Protein AF-A0A067JNV6-F1 (afdb_monomer)

Solvent-accessible surface area (backbone atoms only — not comparable to full-atom values): 14895 Å² total; per-residue (Å²): 111,68,68,62,35,49,47,26,39,74,74,41,58,70,75,49,18,54,55,24,48,54,53,51,45,49,52,61,72,68,59,83,50,67,71,60,46,53,60,48,44,74,58,46,51,63,49,35,52,44,32,61,65,44,86,89,56,50,72,64,43,26,40,55,26,35,54,47,46,24,57,44,24,60,76,43,29,75,79,38,68,92,46,46,68,63,53,48,54,56,41,59,65,36,51,75,44,91,49,64,68,46,26,57,42,35,41,53,27,51,36,36,32,47,68,53,49,54,71,70,56,50,48,51,56,51,50,56,47,49,52,53,65,71,42,86,85,63,53,68,77,46,47,45,51,47,40,44,37,54,26,45,38,27,64,51,46,26,59,77,38,33,88,50,41,84,71,45,51,64,54,35,52,49,42,45,75,68,43,55,90,90,34,53,70,50,28,50,40,28,50,54,23,51,52,34,41,52,74,35,18,56,76,67,45,52,90,46,47,67,60,53,49,53,54,52,54,58,59,68,69,63,56,97,80,68,66,85,78,67,68,75,80,78,73,86,69,90,75,83,87,83,90,83,89,87,84,80,88,68,73,78,69,70,76,76,78,79,80,133

Foldseek 3Di:
DLLVLLCCCQPNDPVSNVVSLVVLLVVLVPDDDPVVLVVNCVRLVVSLLCQQPPPPRDPSSLLSSLVSLLSNLLRCLLVCQVCLLVLLVSLLVQLLPPDLSNLQSSLSNCLSNLLNDDLVSLVVSLVSLLVVLVDPPRDLSSNLSSLLSLLSSCVRNFQSCLVVCVSLLVSLLCQLVVQDPVSVSSNVSSLSSVVSCCVRHVPSCVVCVVVNVVSVVVVVPDDVPDDPPPPPPPVDDDDDDDDDDDDDDDPVVVPPPDDD

Mean predicted aligned error: 9.38 Å

Secondary structure (DSSP, 8-state):
-HHHHHHHHHHS-HHHHHHHHHHHHHHHHH---HHHHHHHHHHHHHHHHHHHHSTT--HHHHHHHHHHHHHHHHHHGGGGTTTHHHHHHHHHTTTT-S-HHHHHHHHHHHHHHHTTS-HHHHHHHHHHHHHHHHSTT--HHHHHHHHHHHHHHHHHHGGGGGGGHHHHHHHHHHHHHH--TT-HHHHHHHHHHHHHHHHH-TTTTGGGHHHHHHHHHHHHT--TT------------------------SSSSSSSS---

Orga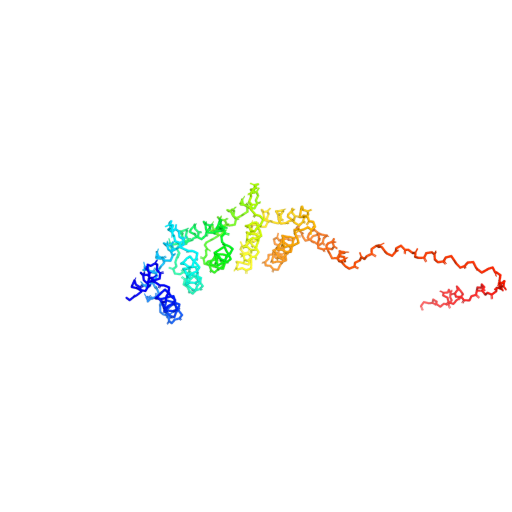nism: Jatropha curcas (NCBI:txid180498)

Sequence (260 aa):
MTNRLCDKLLNGKDQHRDIASIALKTIVSEVTTQSLAQSILICLSPQLIKGITSPGMSTEIKCESLDILCDVLHKFGNLMATDHELLLNALLSQLNSNQASVRKKTVSCIVSLASSLSDDLLAKATIEVVQSLRSKGVKPEMTCTNIQMIGALSCAVGYRFGPHLGDTVPVLINYCTSASENDEELREYSLQALESFLLRCPRDISSYCDEILHLTLEYLRYDPNFTDNMEEDTDDKSHEEEEDEYVFCKVCELMNNACP

InterPro domains:
  IPR000357 HEAT repeat [PF02985] (87-116)
  IPR011989 Armadillo-like helical [G3DSA:1.25.10.10] (1-227)
  IPR016024 Armadillo-type fold [SSF48371] (4-244)
  IPR039852 Cullin-associated NEDD8-dissociated protein 1/2 [PTHR12696] (1-245)

Radius of gyration: 28.52 Å; Cα contacts (8 Å, |Δi|>4): 228; chains: 1; bounding box: 83×49×63 Å

Structure (mmCIF, N/CA/C/O backbone):
data_AF-A0A067JNV6-F1
#
_entry.id   AF-A0A067JNV6-F1
#
loop_
_atom_site.group_PDB
_atom_site.id
_atom_site.type_symbol
_atom_site.label_atom_id
_atom_site.label_alt_id
_atom_site.label_comp_id
_atom_site.label_asym_id
_atom_site.label_entity_id
_atom_site.label_seq_id
_atom_site.pdbx_PDB_ins_code
_atom_site.Cartn_x
_atom_site.Cartn_y
_atom_site.Cartn_z
_atom_site.occupancy
_atom_site.B_iso_or_equiv
_atom_site.auth_seq_id
_atom_site.auth_comp_id
_atom_site.auth_asym_id
_atom_site.auth_atom_id
_atom_site.pdbx_PDB_model_num
ATOM 1 N N . MET A 1 1 ? -15.736 1.205 26.810 1.00 81.25 1 MET A N 1
ATOM 2 C CA . MET A 1 1 ? -14.820 2.369 26.762 1.00 81.25 1 MET A CA 1
ATOM 3 C C . MET A 1 1 ? -14.447 2.706 25.322 1.00 81.25 1 MET A C 1
ATOM 5 O O . MET A 1 1 ? -14.746 3.814 24.897 1.00 81.25 1 MET A O 1
ATOM 9 N N . THR A 1 2 ? -13.925 1.743 24.555 1.00 87.38 2 THR A N 1
ATOM 10 C CA . THR A 1 2 ? -13.528 1.878 23.137 1.00 87.38 2 THR A CA 1
ATOM 11 C C . THR A 1 2 ? -14.582 2.546 22.249 1.00 87.38 2 THR A C 1
ATOM 13 O O . THR A 1 2 ? -14.255 3.496 21.552 1.00 87.38 2 THR A O 1
ATOM 16 N N . ASN A 1 3 ? -15.864 2.168 22.360 1.00 89.75 3 ASN A N 1
ATOM 17 C CA . ASN A 1 3 ? -16.947 2.798 21.583 1.00 89.75 3 ASN A CA 1
ATOM 18 C C . ASN A 1 3 ? -17.064 4.315 21.790 1.00 89.75 3 ASN A C 1
ATOM 20 O O . ASN A 1 3 ? -17.303 5.045 20.838 1.00 89.75 3 ASN A O 1
ATOM 24 N N . ARG A 1 4 ? -16.860 4.806 23.021 1.00 92.50 4 ARG A N 1
ATOM 25 C CA . ARG A 1 4 ? -16.903 6.250 23.301 1.00 92.50 4 ARG A CA 1
ATOM 26 C C . ARG A 1 4 ? -15.691 6.977 22.719 1.00 92.50 4 ARG A C 1
ATOM 28 O O . ARG A 1 4 ? -15.810 8.137 22.355 1.00 92.50 4 ARG A O 1
ATOM 35 N N . LEU A 1 5 ? -14.534 6.316 22.660 1.00 94.06 5 LEU A N 1
ATOM 36 C CA . LEU A 1 5 ? -13.342 6.876 22.022 1.00 94.06 5 LEU A CA 1
ATOM 37 C C . LEU A 1 5 ? -13.501 6.903 20.499 1.00 94.06 5 LEU A C 1
ATOM 39 O O . LEU A 1 5 ? -13.189 7.916 19.891 1.00 94.06 5 LEU A O 1
ATOM 43 N N . CYS A 1 6 ? -14.069 5.852 19.904 1.00 94.06 6 CYS A N 1
ATOM 44 C CA . CYS A 1 6 ? -14.389 5.825 18.475 1.00 94.06 6 CYS A CA 1
ATOM 45 C C . CYS A 1 6 ? -15.386 6.930 18.102 1.00 94.06 6 CYS A C 1
ATOM 47 O O . CYS A 1 6 ? -15.189 7.635 17.121 1.00 94.06 6 CYS A O 1
ATOM 49 N N . ASP A 1 7 ? -16.424 7.140 18.915 1.00 93.62 7 ASP A N 1
ATOM 50 C CA . ASP A 1 7 ? -17.369 8.239 18.696 1.00 93.62 7 ASP A CA 1
ATOM 51 C C . ASP A 1 7 ? -16.685 9.615 18.777 1.00 93.62 7 ASP A C 1
ATOM 53 O O . ASP A 1 7 ? -16.888 10.462 17.912 1.00 93.62 7 ASP A O 1
ATOM 57 N N . LYS A 1 8 ? -15.793 9.820 19.755 1.00 94.62 8 LYS A N 1
ATOM 58 C CA . LYS A 1 8 ? -14.990 11.051 19.851 1.00 94.62 8 LYS A CA 1
ATOM 59 C C . LYS A 1 8 ? -14.015 11.232 18.687 1.00 94.62 8 LYS A C 1
ATOM 61 O O . LYS A 1 8 ? -13.782 12.367 18.291 1.00 94.62 8 LYS A O 1
ATOM 66 N N . LEU A 1 9 ? -13.463 10.149 18.147 1.00 94.50 9 LEU A N 1
ATOM 67 C CA . LEU A 1 9 ? -12.603 10.187 16.966 1.00 94.50 9 LEU A CA 1
ATOM 68 C C . LEU A 1 9 ? -13.389 10.674 15.738 1.00 94.50 9 LEU A C 1
ATOM 70 O O . LEU A 1 9 ? -12.941 11.570 15.028 1.00 94.50 9 LEU A O 1
ATOM 74 N N . LEU A 1 10 ? -14.574 10.104 15.508 1.00 94.12 10 LEU A N 1
ATOM 75 C CA . LEU A 1 10 ? -15.351 10.359 14.293 1.00 94.12 10 LEU A CA 1
ATOM 76 C C . LEU A 1 10 ? -16.186 11.644 14.358 1.00 94.12 10 LEU A C 1
ATOM 78 O O . LEU A 1 10 ? -16.324 12.334 13.355 1.00 94.12 10 LEU A O 1
ATOM 82 N N . ASN A 1 11 ? -16.747 11.966 15.525 1.00 92.94 11 ASN A N 1
ATOM 83 C CA . ASN A 1 11 ? -17.731 13.043 15.692 1.00 92.94 11 ASN A CA 1
ATOM 84 C C . ASN A 1 11 ? -17.262 14.149 16.654 1.00 92.94 11 ASN A C 1
ATOM 86 O O . ASN A 1 11 ? -17.966 15.138 16.865 1.00 92.94 11 ASN A O 1
ATOM 90 N N . GLY A 1 12 ? -16.103 13.983 17.293 1.00 87.75 12 GLY A N 1
ATOM 91 C CA . GLY A 1 12 ? -15.578 14.952 18.249 1.00 87.75 12 GLY A CA 1
ATOM 92 C C . GLY A 1 12 ? -14.982 16.199 17.595 1.00 87.75 12 GLY A C 1
ATOM 93 O O . GLY A 1 12 ? -14.574 16.201 16.432 1.00 87.75 12 GLY A O 1
ATOM 94 N N . LYS A 1 13 ? -14.890 17.266 18.400 1.00 88.19 13 LYS A N 1
ATOM 95 C CA . LYS A 1 13 ? -14.073 18.455 18.104 1.00 88.19 13 LYS A CA 1
ATOM 96 C C . LYS A 1 13 ? -12.587 18.084 18.078 1.00 88.19 13 LYS A C 1
ATOM 98 O O . LYS A 1 13 ? -12.204 17.130 18.750 1.00 88.19 13 LYS A O 1
ATOM 103 N N . ASP A 1 14 ? -11.764 18.881 17.408 1.00 84.06 14 ASP A N 1
ATOM 104 C CA . ASP A 1 14 ? -10.360 18.549 17.108 1.00 84.06 14 ASP A CA 1
ATOM 105 C C . ASP A 1 14 ? -9.547 18.136 18.347 1.00 84.06 14 ASP A C 1
ATOM 107 O O . ASP A 1 14 ? -9.040 17.022 18.400 1.00 84.06 14 ASP A O 1
ATOM 111 N N . GLN A 1 15 ? -9.568 18.921 19.430 1.00 85.25 15 GLN A N 1
ATOM 112 C CA . GLN A 1 15 ? -8.860 18.553 20.668 1.00 85.25 15 GLN A CA 1
ATOM 113 C C . GLN A 1 15 ? -9.331 17.212 21.267 1.00 85.25 15 GLN A C 1
ATOM 115 O O . GLN A 1 15 ? -8.547 16.457 21.839 1.00 85.25 15 GLN A O 1
ATOM 120 N N . HIS A 1 16 ? -10.625 16.895 21.165 1.00 89.25 16 HIS A N 1
ATOM 121 C CA . HIS A 1 16 ? -11.145 15.611 21.638 1.00 89.25 16 HIS A CA 1
ATOM 122 C C . HIS A 1 16 ? -10.779 14.457 20.702 1.00 89.25 16 HIS A C 1
ATOM 124 O O . HIS A 1 16 ? -10.655 13.330 21.185 1.00 89.25 16 HIS A O 1
ATOM 130 N N . ARG A 1 17 ? -10.617 14.731 19.402 1.00 92.25 17 ARG A N 1
ATOM 131 C CA . ARG A 1 17 ? -10.198 13.763 18.387 1.00 92.25 17 ARG A CA 1
ATOM 132 C C . ARG A 1 17 ? -8.762 13.323 18.629 1.00 92.25 17 ARG A C 1
ATOM 134 O O . ARG A 1 17 ? -8.528 12.123 18.717 1.00 92.25 17 ARG A O 1
ATOM 141 N N . ASP A 1 18 ? -7.853 14.267 18.852 1.00 91.56 18 ASP A N 1
ATOM 142 C CA . ASP A 1 18 ? -6.434 13.973 19.093 1.00 91.56 18 ASP A CA 1
ATOM 143 C C . ASP A 1 18 ? -6.252 13.121 20.353 1.00 91.56 18 ASP A C 1
ATOM 145 O O . ASP A 1 18 ? -5.600 12.077 20.334 1.00 91.56 18 ASP A O 1
ATOM 149 N N . ILE A 1 19 ? -6.923 13.505 21.447 1.00 94.00 19 ILE A N 1
ATOM 150 C CA . ILE A 1 19 ? -6.905 12.738 22.700 1.00 94.00 19 ILE A CA 1
ATOM 151 C C . ILE A 1 19 ? -7.497 11.338 22.490 1.00 94.00 19 ILE A C 1
ATOM 153 O O . ILE A 1 19 ? -6.977 10.360 23.030 1.00 94.00 19 ILE A O 1
ATOM 157 N N . ALA A 1 20 ? -8.586 11.221 21.723 1.00 95.75 20 ALA A N 1
ATOM 158 C CA . ALA A 1 20 ? -9.196 9.930 21.429 1.00 95.75 20 ALA A CA 1
ATOM 159 C C . ALA A 1 20 ? -8.286 9.045 20.568 1.00 95.75 20 ALA A C 1
ATOM 161 O O . ALA A 1 20 ? -8.179 7.855 20.859 1.00 95.75 20 ALA A O 1
ATOM 162 N N . SER A 1 21 ? -7.612 9.614 19.568 1.00 95.25 21 SER A N 1
ATOM 163 C CA . SER A 1 21 ? -6.656 8.903 18.717 1.00 95.25 21 SER A CA 1
ATOM 164 C C . SER A 1 21 ? -5.484 8.365 19.533 1.00 95.25 21 SER A C 1
ATOM 166 O O . SER A 1 21 ? -5.232 7.159 19.516 1.00 95.25 21 SER A O 1
ATOM 168 N N . ILE A 1 22 ? -4.844 9.215 20.345 1.00 95.81 22 ILE A N 1
ATOM 169 C CA . ILE A 1 22 ? -3.745 8.805 21.232 1.00 95.81 22 ILE A CA 1
ATOM 170 C C . ILE A 1 22 ? -4.208 7.688 22.171 1.00 95.81 22 ILE A C 1
ATOM 172 O O . ILE A 1 22 ? -3.556 6.651 22.259 1.00 95.81 22 ILE A O 1
ATOM 176 N N . ALA A 1 23 ? -5.366 7.850 22.819 1.00 96.62 23 ALA A N 1
ATOM 177 C CA . ALA A 1 23 ? -5.901 6.834 23.720 1.00 96.62 23 ALA A CA 1
ATOM 178 C C . ALA A 1 23 ? -6.182 5.500 23.007 1.00 96.62 23 ALA A C 1
ATOM 180 O O . ALA A 1 23 ? -5.928 4.440 23.577 1.00 96.62 23 ALA A O 1
ATOM 181 N N . LEU A 1 24 ? -6.694 5.529 21.772 1.00 97.00 24 LEU A N 1
ATOM 182 C CA . LEU A 1 24 ? -6.927 4.321 20.977 1.00 97.00 24 LEU A CA 1
ATOM 183 C C . LEU A 1 24 ? -5.611 3.635 20.595 1.00 97.00 24 LEU A C 1
ATOM 185 O O . LEU A 1 24 ? -5.512 2.422 20.780 1.00 97.00 24 LEU A O 1
ATOM 189 N N . LYS A 1 25 ? -4.593 4.384 20.153 1.00 96.44 25 LYS A N 1
ATOM 190 C CA . LYS A 1 25 ? -3.254 3.843 19.856 1.00 96.44 25 LYS A CA 1
ATOM 191 C C . LYS A 1 25 ? -2.612 3.218 21.094 1.00 96.44 25 LYS A C 1
ATOM 193 O O . LYS A 1 25 ? -2.114 2.099 21.017 1.00 96.44 25 LYS A O 1
ATOM 198 N N . THR A 1 26 ? -2.715 3.868 22.257 1.00 96.75 26 THR A N 1
ATOM 199 C CA . THR A 1 26 ? -2.245 3.299 23.532 1.00 96.75 26 THR A CA 1
ATOM 200 C C . THR A 1 26 ? -3.002 2.022 23.896 1.00 96.75 26 THR A C 1
ATOM 202 O O . THR A 1 26 ? -2.399 1.036 24.297 1.00 96.75 26 THR A O 1
ATOM 205 N N . ILE A 1 27 ? -4.326 1.979 23.726 1.00 95.62 27 ILE A N 1
ATOM 206 C CA . ILE A 1 27 ? -5.080 0.740 23.967 1.00 95.62 27 ILE A CA 1
ATOM 207 C C . ILE A 1 27 ? -4.571 -0.376 23.044 1.00 95.62 27 ILE A C 1
ATOM 209 O O . ILE A 1 27 ? -4.331 -1.488 23.507 1.00 95.62 27 ILE A O 1
ATOM 213 N N . VAL A 1 28 ? -4.369 -0.091 21.756 1.00 95.94 28 VAL A N 1
ATOM 214 C CA . VAL A 1 28 ? -3.838 -1.064 20.791 1.00 95.94 28 VAL A CA 1
ATOM 215 C C . VAL A 1 28 ? -2.435 -1.532 21.194 1.00 95.94 28 VAL A C 1
ATOM 217 O O . VAL A 1 28 ? -2.184 -2.741 21.179 1.00 95.94 28 VAL A O 1
ATOM 220 N N . SER A 1 29 ? -1.544 -0.633 21.630 1.00 95.75 29 SER A N 1
ATOM 221 C CA . SER A 1 29 ? -0.174 -0.974 22.048 1.00 95.75 29 SER A CA 1
ATOM 222 C C . SER A 1 29 ? -0.124 -1.823 23.320 1.00 95.75 29 SER A C 1
ATOM 224 O O . SER A 1 29 ? 0.661 -2.769 23.374 1.00 95.75 29 SER A O 1
ATOM 226 N N . GLU A 1 30 ? -1.010 -1.576 24.286 1.00 95.62 30 GLU A N 1
ATOM 227 C CA . GLU A 1 30 ? -0.994 -2.248 25.596 1.00 95.62 30 GLU A CA 1
ATOM 228 C C . GLU A 1 30 ? -1.746 -3.588 25.629 1.00 95.62 30 GLU A C 1
ATOM 230 O O . GLU A 1 30 ? -1.573 -4.389 26.548 1.00 95.62 30 GLU A O 1
ATOM 235 N N . VAL A 1 31 ? -2.591 -3.884 24.638 1.00 94.75 31 VAL A N 1
ATOM 236 C CA . VAL A 1 31 ? -3.342 -5.151 24.612 1.00 94.75 31 VAL A CA 1
ATOM 237 C C . VAL A 1 31 ? -2.413 -6.326 24.308 1.00 94.75 31 VAL A C 1
ATOM 239 O O . VAL A 1 31 ? -1.875 -6.434 23.209 1.00 94.75 31 VAL A O 1
ATOM 242 N N . THR A 1 32 ? -2.241 -7.234 25.266 1.00 92.25 32 THR A N 1
ATOM 243 C CA . THR A 1 32 ? -1.346 -8.401 25.142 1.00 92.25 32 THR A CA 1
ATOM 244 C C . THR A 1 32 ? -2.081 -9.734 25.021 1.00 92.25 32 THR A C 1
ATOM 246 O O . THR A 1 32 ? -1.493 -10.716 24.576 1.00 92.25 32 THR A O 1
ATOM 249 N N . THR A 1 33 ? -3.364 -9.797 25.388 1.00 94.44 33 THR A N 1
ATOM 250 C CA . THR A 1 33 ? -4.144 -11.042 25.377 1.00 94.44 33 THR A CA 1
ATOM 251 C C . THR A 1 33 ? -5.069 -11.127 24.165 1.00 94.44 33 THR A C 1
ATOM 253 O O . THR A 1 33 ? -5.727 -10.156 23.785 1.00 94.44 33 THR A O 1
ATOM 256 N N . GLN A 1 34 ? -5.167 -12.321 23.576 1.00 93.62 34 GLN A N 1
ATOM 257 C CA . GLN A 1 34 ? -5.982 -12.556 22.381 1.00 93.62 34 GLN A CA 1
ATOM 258 C C . GLN A 1 34 ? -7.479 -12.303 22.620 1.00 93.62 34 GLN A C 1
ATOM 260 O O . GLN A 1 34 ? -8.136 -11.699 21.777 1.00 93.62 34 GLN A O 1
ATOM 265 N N . SER A 1 35 ? -8.021 -12.708 23.773 1.00 93.94 35 SER A N 1
ATOM 266 C CA . SER A 1 35 ? -9.438 -12.501 24.104 1.00 93.94 35 SER A CA 1
ATOM 267 C C . SER A 1 35 ? -9.803 -11.017 24.214 1.00 93.94 35 SER A C 1
ATOM 269 O O . SER A 1 35 ? -10.868 -10.600 23.754 1.00 93.94 35 SER A O 1
ATOM 271 N N . L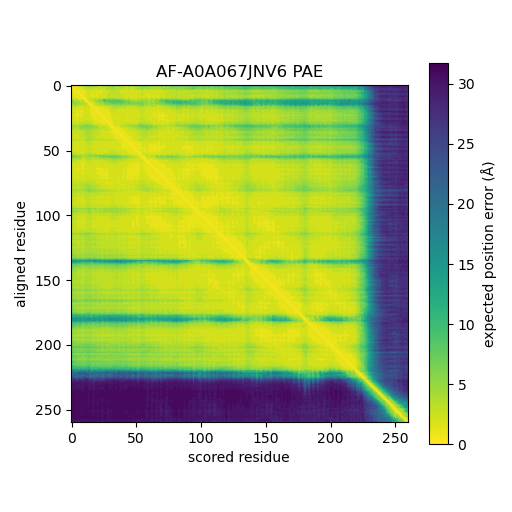EU A 1 36 ? -8.908 -10.199 24.779 1.00 93.25 36 LEU A N 1
ATOM 272 C CA . LEU A 1 36 ? -9.095 -8.754 24.852 1.00 93.25 36 LEU A CA 1
ATOM 273 C C . LEU A 1 36 ? -8.955 -8.107 23.472 1.00 93.25 36 LEU A C 1
ATOM 275 O O . LEU A 1 36 ? -9.778 -7.259 23.126 1.00 93.25 36 LEU A O 1
ATOM 279 N N . ALA A 1 37 ? -7.970 -8.535 22.675 1.00 94.94 37 ALA A N 1
ATOM 280 C CA . ALA A 1 37 ? -7.807 -8.077 21.298 1.00 94.94 37 ALA A CA 1
ATOM 281 C C . ALA A 1 37 ? -9.085 -8.325 20.489 1.00 94.94 37 ALA A C 1
ATOM 283 O O . ALA A 1 37 ? -9.660 -7.381 19.957 1.00 94.94 37 ALA A O 1
ATOM 284 N N . GLN A 1 38 ? -9.606 -9.554 20.492 1.00 94.50 38 GLN A N 1
ATOM 285 C CA . GLN A 1 38 ? -10.851 -9.903 19.801 1.00 94.50 38 GLN A CA 1
ATOM 286 C C . GLN A 1 38 ? -12.036 -9.043 20.265 1.00 94.50 38 GLN A C 1
ATOM 288 O O . GLN A 1 38 ? -12.770 -8.509 19.437 1.00 94.50 38 GLN A O 1
ATOM 293 N N . SER A 1 39 ? -12.188 -8.836 21.577 1.00 93.44 39 SER A N 1
ATOM 294 C CA . SER A 1 39 ? -13.250 -7.986 22.138 1.00 93.44 39 SER A CA 1
ATOM 295 C C . SER A 1 39 ? -13.166 -6.530 21.657 1.00 93.44 39 SER A C 1
ATOM 297 O O . SER A 1 39 ? -14.180 -5.914 21.317 1.00 93.44 39 SER A O 1
ATOM 299 N N . ILE A 1 40 ? -11.954 -5.975 21.577 1.00 93.88 40 ILE A N 1
ATOM 300 C CA . ILE A 1 40 ? -11.722 -4.611 21.090 1.00 93.88 40 ILE A CA 1
ATOM 301 C C . ILE A 1 40 ? -11.974 -4.519 19.584 1.00 93.88 40 ILE A C 1
ATOM 303 O O . ILE A 1 40 ? -12.630 -3.572 19.148 1.00 93.88 40 ILE A O 1
ATOM 307 N N . LEU A 1 41 ? -11.502 -5.492 18.801 1.00 95.12 41 LEU A N 1
ATOM 308 C CA . LEU A 1 41 ? -11.611 -5.502 17.339 1.00 95.12 41 LEU A CA 1
ATOM 309 C C . LEU A 1 41 ? -13.062 -5.510 16.854 1.00 95.12 41 LEU A C 1
ATOM 311 O O . LEU A 1 41 ? -13.369 -4.761 15.927 1.00 95.12 41 LEU A O 1
ATOM 315 N N . ILE A 1 42 ? -13.955 -6.247 17.532 1.00 92.75 42 ILE A N 1
ATOM 316 C CA . ILE A 1 42 ? -15.406 -6.275 17.242 1.00 92.75 42 ILE A CA 1
ATOM 317 C C . ILE A 1 42 ? -15.995 -4.859 17.191 1.00 92.75 42 ILE A C 1
ATOM 319 O O . ILE A 1 42 ? -16.893 -4.571 16.403 1.00 92.75 42 ILE A O 1
ATOM 323 N N . CYS A 1 43 ? -15.495 -3.963 18.042 1.00 91.00 43 CYS A N 1
ATOM 324 C CA . CYS A 1 43 ? -15.961 -2.585 18.114 1.00 91.00 43 CYS A CA 1
ATOM 325 C C . CYS A 1 43 ? -15.119 -1.628 17.264 1.00 91.00 43 CYS A C 1
ATOM 327 O O . CYS A 1 43 ? -15.665 -0.732 16.627 1.00 91.00 43 CYS A O 1
ATOM 329 N N . LEU A 1 44 ? -13.794 -1.780 17.282 1.00 95.31 44 LEU A N 1
ATOM 330 C CA . LEU A 1 44 ? -12.858 -0.811 16.718 1.00 95.31 44 LEU A CA 1
ATOM 331 C C . LEU A 1 44 ? -12.800 -0.888 15.190 1.00 95.31 44 LEU A C 1
ATOM 333 O O . LEU A 1 44 ? -12.902 0.144 14.530 1.00 95.31 44 LEU A O 1
ATOM 337 N N . SER A 1 45 ? -12.688 -2.097 14.631 1.00 95.25 45 SER A N 1
ATOM 338 C CA . SER A 1 45 ? -12.514 -2.303 13.187 1.00 95.25 45 SER A CA 1
ATOM 339 C C . SER A 1 45 ? -13.642 -1.654 12.365 1.00 95.25 45 SER A C 1
ATOM 341 O O . SER A 1 45 ? -13.341 -0.801 11.521 1.00 95.25 45 SER A O 1
ATOM 343 N N . PRO A 1 46 ? -14.939 -1.885 12.672 1.00 95.81 46 PRO A N 1
ATOM 344 C CA . PRO A 1 46 ? -16.031 -1.247 11.935 1.00 95.81 46 PRO A CA 1
ATOM 345 C C . PRO A 1 46 ? -16.011 0.287 11.997 1.00 95.81 46 PRO A C 1
ATOM 347 O O . PRO A 1 46 ? -16.403 0.948 11.037 1.00 95.81 46 PRO A O 1
ATOM 350 N N . GLN A 1 47 ? -15.554 0.875 13.109 1.00 96.38 47 GLN A N 1
ATOM 351 C CA . GLN A 1 47 ? -15.495 2.333 13.269 1.00 96.38 47 GLN A CA 1
ATOM 352 C C . GLN A 1 47 ? -14.346 2.949 12.466 1.00 96.38 47 GLN A C 1
ATOM 354 O O . GLN A 1 47 ? -14.534 4.004 11.863 1.00 96.38 47 GLN A O 1
ATOM 359 N N . LEU A 1 48 ? -13.189 2.286 12.401 1.00 97.38 48 LEU A N 1
ATOM 360 C CA . LEU A 1 48 ? -12.062 2.738 11.577 1.00 97.38 48 LEU A CA 1
ATOM 361 C C . LEU A 1 48 ? -12.399 2.644 10.085 1.00 97.38 48 LEU A C 1
ATOM 363 O O . LEU A 1 48 ? -12.181 3.602 9.343 1.00 97.38 48 LEU A O 1
ATOM 367 N N . ILE A 1 49 ? -13.032 1.544 9.658 1.00 97.31 49 ILE A N 1
ATOM 368 C CA . ILE A 1 49 ? -13.540 1.396 8.285 1.00 97.31 49 ILE A CA 1
ATOM 369 C C . ILE A 1 49 ? -14.558 2.495 7.970 1.00 97.31 49 ILE A C 1
ATOM 371 O O . ILE A 1 49 ? -14.489 3.129 6.914 1.00 97.31 49 ILE A O 1
ATOM 375 N N . LYS A 1 50 ? -15.480 2.774 8.899 1.00 96.50 50 LYS A N 1
ATOM 376 C CA . LYS A 1 50 ? -16.436 3.876 8.764 1.00 96.50 50 LYS A CA 1
ATOM 377 C C . LYS A 1 50 ? -15.721 5.222 8.609 1.00 96.50 50 LYS A C 1
ATOM 379 O O . LYS A 1 50 ? -16.135 6.006 7.757 1.00 96.50 50 LYS A O 1
ATOM 384 N N . GLY A 1 51 ? -14.665 5.482 9.379 1.00 96.56 51 GLY A N 1
ATOM 385 C CA . GLY A 1 51 ? -13.888 6.724 9.319 1.00 96.56 51 GLY A CA 1
ATOM 386 C C . GLY A 1 51 ? -13.210 6.973 7.971 1.00 96.56 51 GLY A C 1
ATOM 387 O O . GLY A 1 51 ? -13.126 8.120 7.537 1.00 96.56 51 GLY A O 1
ATOM 388 N N . ILE A 1 52 ? -12.791 5.916 7.268 1.00 97.56 52 ILE A N 1
ATOM 389 C CA . ILE A 1 52 ? -12.133 6.051 5.957 1.00 97.56 52 ILE A CA 1
ATOM 390 C C . ILE A 1 52 ? -13.121 6.033 4.780 1.00 97.56 52 ILE A C 1
ATOM 392 O O . ILE A 1 52 ? -12.911 6.736 3.790 1.00 97.56 52 ILE A O 1
ATOM 396 N N . THR A 1 53 ? -14.222 5.282 4.888 1.00 96.50 53 THR A N 1
ATOM 397 C CA . THR A 1 53 ? -15.168 5.069 3.772 1.00 96.50 53 THR A CA 1
ATOM 398 C C . THR A 1 53 ? -16.388 5.987 3.785 1.00 96.50 53 THR A C 1
ATOM 400 O O . THR A 1 53 ? -16.978 6.213 2.728 1.00 96.50 53 THR A O 1
ATOM 403 N N . SER A 1 54 ? -16.787 6.532 4.940 1.00 95.06 54 SER A N 1
ATOM 404 C CA . SER A 1 54 ? -18.028 7.313 5.015 1.00 95.06 54 SER A CA 1
ATOM 405 C C . SER A 1 54 ? -17.938 8.608 4.200 1.00 95.06 54 SER A C 1
ATOM 407 O O . SER A 1 54 ? -16.929 9.321 4.276 1.00 95.06 54 SER A O 1
ATOM 409 N N . PRO A 1 55 ? -19.001 8.965 3.456 1.00 90.50 55 PRO A N 1
ATOM 410 C CA . PRO A 1 55 ? -19.047 10.227 2.734 1.00 90.50 55 PRO A CA 1
ATOM 411 C C . PRO A 1 55 ? -19.007 11.404 3.715 1.00 90.50 55 PRO A C 1
ATOM 413 O O . PRO A 1 55 ? -19.619 11.362 4.781 1.00 90.50 55 PRO A O 1
ATOM 416 N N . GLY A 1 56 ? -18.282 12.463 3.350 1.00 87.81 56 GLY A N 1
ATOM 417 C CA . GLY A 1 56 ? -18.176 13.684 4.156 1.00 87.81 56 GLY A CA 1
ATOM 418 C C . GLY A 1 56 ? -17.161 13.637 5.303 1.00 87.81 56 GLY A C 1
ATOM 419 O O . GLY A 1 56 ? -17.024 14.632 6.008 1.00 87.81 56 GLY A O 1
ATOM 420 N N . MET A 1 57 ? -16.422 12.535 5.484 1.00 93.12 57 MET A N 1
ATOM 421 C CA . MET A 1 57 ? -15.321 12.492 6.455 1.00 93.12 57 MET A CA 1
ATOM 422 C C . MET A 1 57 ? -14.174 13.408 6.021 1.00 93.12 57 MET A C 1
ATOM 424 O O . MET A 1 57 ? -13.736 13.363 4.866 1.00 93.12 57 MET A O 1
ATOM 428 N N . SER A 1 58 ? -13.677 14.225 6.954 1.00 94.12 58 SER A N 1
ATOM 429 C CA . SER A 1 58 ? -12.540 15.113 6.706 1.00 94.12 58 SER A CA 1
ATOM 430 C C . SER A 1 58 ? -11.252 14.318 6.481 1.00 94.12 58 SER A C 1
ATOM 432 O O . SER A 1 58 ? -11.099 13.186 6.947 1.00 94.12 58 SER A O 1
ATOM 434 N N . THR A 1 59 ? -10.289 14.929 5.789 1.00 95.19 59 THR A N 1
ATOM 435 C CA . THR A 1 59 ? -8.951 14.353 5.577 1.00 95.19 59 THR A CA 1
ATOM 436 C C . THR A 1 59 ? -8.284 13.957 6.894 1.00 95.19 59 THR A C 1
ATOM 438 O O . THR A 1 59 ? -7.647 12.913 6.966 1.00 95.19 59 THR A O 1
ATOM 441 N N . GLU A 1 60 ? -8.463 14.760 7.942 1.00 94.62 60 GLU A N 1
ATOM 442 C CA . GLU A 1 60 ? -7.928 14.503 9.282 1.00 94.62 60 GLU A CA 1
ATOM 443 C C . GLU A 1 60 ? -8.504 13.219 9.881 1.00 94.62 60 GLU A C 1
ATOM 445 O O . GLU A 1 60 ? -7.745 12.348 10.292 1.00 94.62 60 GLU A O 1
ATOM 450 N N . ILE A 1 61 ? -9.833 13.047 9.857 1.00 95.94 61 ILE A N 1
ATOM 451 C CA . ILE A 1 61 ? -10.489 11.837 10.378 1.00 95.94 61 ILE A CA 1
ATOM 452 C C . ILE A 1 61 ? -10.013 10.600 9.614 1.00 95.94 61 ILE A C 1
ATOM 454 O O . ILE A 1 61 ? -9.737 9.569 10.230 1.00 95.94 61 ILE A O 1
ATOM 458 N N . LYS A 1 62 ? -9.877 10.702 8.286 1.00 97.44 62 LYS A N 1
ATOM 459 C CA . LYS A 1 62 ? -9.341 9.612 7.464 1.00 97.44 62 LYS A CA 1
ATOM 460 C C . LYS A 1 62 ? -7.910 9.264 7.859 1.00 97.44 62 LYS A C 1
ATOM 462 O O . LYS A 1 62 ? -7.617 8.092 8.062 1.00 97.44 62 LYS A O 1
ATOM 467 N N . CYS A 1 63 ? -7.037 10.261 7.988 1.00 97.00 63 CYS A N 1
ATOM 468 C CA . CYS A 1 63 ? -5.643 10.065 8.380 1.00 97.00 63 CYS A CA 1
ATOM 469 C C . CYS A 1 63 ? -5.516 9.427 9.768 1.00 97.00 63 CYS A C 1
ATOM 471 O O . CYS A 1 63 ? -4.790 8.447 9.905 1.00 97.00 63 CYS A O 1
ATOM 473 N N . GLU A 1 64 ? -6.247 9.923 10.767 1.00 96.94 64 GLU A N 1
ATOM 474 C CA . GLU A 1 64 ? -6.225 9.354 12.119 1.00 96.94 64 GLU A CA 1
ATOM 475 C C . GLU A 1 64 ? -6.783 7.927 12.143 1.00 96.94 64 GLU A C 1
ATOM 477 O O . GLU A 1 64 ? -6.214 7.040 12.778 1.00 96.94 64 GLU A O 1
ATOM 482 N N . SER A 1 65 ? -7.865 7.674 11.398 1.00 98.06 65 SER A N 1
ATOM 483 C CA . SER A 1 65 ? -8.441 6.331 11.281 1.00 98.06 65 SER A CA 1
ATOM 484 C C . SER A 1 65 ? -7.464 5.357 10.623 1.00 98.06 65 SER A C 1
ATOM 486 O O . SER A 1 65 ? -7.335 4.230 11.093 1.00 98.06 65 SER A O 1
ATOM 488 N N . LEU A 1 66 ? -6.758 5.784 9.569 1.00 98.38 66 LEU A N 1
ATOM 489 C CA . LEU A 1 66 ? -5.728 4.980 8.909 1.00 98.38 66 LEU A CA 1
ATOM 490 C C . LEU A 1 66 ? -4.535 4.718 9.829 1.00 98.38 66 LEU A C 1
ATOM 492 O O . LEU A 1 66 ? -4.056 3.595 9.866 1.00 98.38 66 LEU A O 1
ATOM 496 N N . ASP A 1 67 ? -4.078 5.697 10.608 1.00 97.62 67 ASP A N 1
ATOM 497 C CA . ASP A 1 67 ? -2.950 5.477 11.521 1.00 97.62 67 ASP A CA 1
ATOM 498 C C . ASP A 1 67 ? -3.283 4.450 12.603 1.00 97.62 67 ASP A C 1
ATOM 500 O O . ASP A 1 67 ? -2.521 3.511 12.820 1.00 97.62 67 ASP A O 1
ATOM 504 N N . ILE A 1 68 ? -4.447 4.585 13.247 1.00 98.12 68 ILE A N 1
ATOM 505 C CA . ILE A 1 68 ? -4.897 3.606 14.245 1.00 98.12 68 ILE A CA 1
ATOM 506 C C . ILE A 1 68 ? -5.095 2.238 13.580 1.00 98.12 68 ILE A C 1
ATOM 508 O O . ILE A 1 68 ? -4.742 1.210 14.157 1.00 98.12 68 ILE A O 1
ATOM 512 N N . LEU A 1 69 ? -5.653 2.208 12.365 1.00 98.06 69 LEU A N 1
ATOM 513 C CA . LEU A 1 69 ? -5.849 0.966 11.626 1.00 98.06 69 LEU A CA 1
ATOM 514 C C . LEU A 1 69 ? -4.513 0.305 11.273 1.00 98.06 69 LEU A C 1
ATOM 516 O O . LEU A 1 69 ? -4.409 -0.910 11.384 1.00 98.06 69 LEU A O 1
ATOM 520 N N . CYS A 1 70 ? -3.485 1.072 10.917 1.00 97.88 70 CYS A N 1
ATOM 521 C CA . CYS A 1 70 ? -2.145 0.557 10.655 1.00 97.88 70 CYS A CA 1
ATOM 522 C C . CYS A 1 70 ? -1.582 -0.167 11.888 1.00 97.88 70 CYS A C 1
ATOM 524 O O . CYS A 1 70 ? -1.139 -1.311 11.769 1.00 97.88 70 CYS A O 1
ATOM 526 N N . ASP A 1 71 ? -1.688 0.443 13.074 1.00 97.19 71 ASP A N 1
ATOM 527 C CA . ASP A 1 71 ? -1.250 -0.161 14.342 1.00 97.19 71 ASP A CA 1
ATOM 528 C C . ASP A 1 71 ? -2.036 -1.446 14.660 1.00 97.19 71 ASP A C 1
ATOM 530 O O . ASP A 1 71 ? -1.469 -2.466 15.067 1.00 97.19 71 ASP A O 1
ATOM 534 N N . VAL A 1 72 ? -3.354 -1.419 14.434 1.00 97.38 72 VAL A N 1
ATOM 535 C CA . VAL A 1 72 ? -4.239 -2.579 14.612 1.00 97.38 72 VAL A CA 1
ATOM 536 C C . VAL A 1 72 ? -3.850 -3.718 13.675 1.00 97.38 72 VAL A C 1
ATOM 538 O O . VAL A 1 72 ? -3.739 -4.857 14.122 1.00 97.38 72 VAL A O 1
ATOM 541 N N . LEU A 1 73 ? -3.639 -3.432 12.392 1.00 97.19 73 LEU A N 1
ATOM 542 C CA . LEU A 1 73 ? -3.308 -4.429 11.376 1.00 97.19 73 LEU A CA 1
ATOM 543 C C . LEU A 1 73 ? -1.934 -5.043 11.626 1.00 97.19 73 LEU A C 1
ATOM 545 O O . LEU A 1 73 ? -1.795 -6.263 11.569 1.00 97.19 73 LEU A O 1
ATOM 549 N N . HIS A 1 74 ? -0.949 -4.216 11.979 1.00 95.50 74 HIS A N 1
ATOM 550 C CA . HIS A 1 74 ? 0.395 -4.679 12.301 1.00 95.50 74 HIS A CA 1
ATOM 551 C C . HIS A 1 74 ? 0.396 -5.668 13.474 1.00 95.50 74 HIS A C 1
ATOM 553 O O . HIS A 1 74 ? 1.097 -6.678 13.445 1.00 95.50 74 HIS A O 1
ATOM 559 N N . LYS A 1 75 ? -0.416 -5.404 14.504 1.00 95.94 75 LYS A N 1
ATOM 560 C CA . LYS A 1 75 ? -0.428 -6.213 15.727 1.00 95.94 75 LYS A CA 1
ATOM 561 C C . LYS A 1 75 ? -1.418 -7.377 15.694 1.00 95.94 75 LYS A C 1
ATOM 563 O O . LYS A 1 75 ? -1.154 -8.433 16.269 1.00 95.94 75 LYS A O 1
ATOM 568 N N . PHE A 1 76 ? -2.569 -7.186 15.060 1.00 96.50 76 PHE A N 1
ATOM 569 C CA . PHE A 1 76 ? -3.710 -8.095 15.149 1.00 96.50 76 PHE A CA 1
ATOM 570 C C . PHE A 1 76 ? -4.215 -8.605 13.798 1.00 96.50 76 PHE A C 1
ATOM 572 O O . PHE A 1 76 ? -5.216 -9.317 13.788 1.00 96.50 76 PHE A O 1
ATOM 579 N N . GLY A 1 77 ? -3.542 -8.317 12.677 1.00 95.75 77 GLY A N 1
ATOM 580 C CA . GLY A 1 77 ? -3.990 -8.712 11.333 1.00 95.75 77 GLY A CA 1
ATOM 581 C C . GLY A 1 77 ? -4.367 -10.195 11.215 1.00 95.75 77 GLY A C 1
ATOM 582 O O . GLY A 1 77 ? -5.419 -10.524 10.672 1.00 95.75 77 GLY A O 1
ATOM 583 N N . ASN A 1 78 ? -3.601 -11.092 11.845 1.00 95.44 78 ASN A N 1
ATOM 584 C CA . ASN A 1 78 ? -3.879 -12.537 11.861 1.00 95.44 78 ASN A CA 1
ATOM 585 C C . ASN A 1 78 ? -5.187 -12.928 12.576 1.00 95.44 78 ASN A C 1
ATOM 587 O O . ASN A 1 78 ? -5.751 -13.983 12.299 1.00 95.44 78 ASN A O 1
ATOM 591 N N . LEU A 1 79 ? -5.686 -12.098 13.497 1.00 95.88 79 LEU A N 1
ATOM 592 C CA . LEU A 1 79 ? -6.953 -12.327 14.204 1.00 95.88 79 LEU A CA 1
ATOM 593 C C . LEU A 1 79 ? -8.171 -11.847 13.401 1.00 95.88 79 LEU A C 1
ATOM 595 O O . LEU A 1 79 ? -9.300 -12.092 13.821 1.00 95.88 79 LEU A O 1
ATOM 599 N N . MET A 1 80 ? -7.950 -11.164 12.275 1.00 95.44 80 MET A N 1
ATOM 600 C CA . MET A 1 80 ? -8.980 -10.482 11.486 1.00 95.44 80 MET A CA 1
ATOM 601 C C . MET A 1 80 ? -9.307 -11.200 10.172 1.00 95.44 80 MET A C 1
ATOM 603 O O . MET A 1 80 ? -9.848 -10.579 9.263 1.00 95.44 80 MET A O 1
ATOM 607 N N . ALA A 1 81 ? -8.997 -12.495 10.055 1.00 95.31 81 ALA A N 1
ATOM 608 C CA . ALA A 1 81 ? -9.151 -13.257 8.811 1.00 95.31 81 ALA A CA 1
ATOM 609 C C . ALA A 1 81 ? -10.554 -13.154 8.181 1.00 95.31 81 ALA A C 1
ATOM 611 O O . ALA A 1 81 ? -10.683 -13.096 6.962 1.00 95.31 81 ALA A O 1
ATOM 612 N N . THR A 1 82 ? -11.609 -13.072 8.999 1.00 94.81 82 THR A N 1
ATOM 613 C CA . THR A 1 82 ? -12.997 -12.915 8.525 1.00 94.81 82 THR A CA 1
ATOM 614 C C . THR A 1 82 ? -13.286 -11.541 7.923 1.00 94.81 82 THR A C 1
ATOM 616 O O . THR A 1 82 ? -14.208 -11.412 7.123 1.00 94.81 82 THR A O 1
ATOM 619 N N . ASP A 1 83 ? -12.504 -10.528 8.293 1.00 95.88 83 ASP A N 1
ATOM 620 C CA . ASP A 1 83 ? -12.698 -9.134 7.895 1.00 95.88 83 ASP A CA 1
ATOM 621 C C . ASP A 1 83 ? -11.708 -8.700 6.804 1.00 95.88 83 ASP A C 1
ATOM 623 O O . ASP A 1 83 ? -11.821 -7.587 6.290 1.00 95.88 83 ASP A O 1
ATOM 627 N N . HIS A 1 84 ? -10.734 -9.546 6.438 1.00 97.38 84 HIS A N 1
ATOM 628 C CA . HIS A 1 84 ? -9.656 -9.201 5.500 1.00 97.38 84 HIS A CA 1
ATOM 629 C C . HIS A 1 84 ? -10.169 -8.673 4.168 1.00 97.38 84 HIS A C 1
ATOM 631 O O . HIS A 1 84 ? -9.672 -7.655 3.697 1.00 97.38 84 HIS A O 1
ATOM 637 N N . GLU A 1 85 ? -11.172 -9.319 3.571 1.00 97.44 85 GLU A N 1
ATOM 638 C CA . GLU A 1 85 ? -11.726 -8.854 2.297 1.00 97.44 85 GLU A CA 1
ATOM 639 C C . GLU A 1 85 ? -12.368 -7.467 2.433 1.00 97.44 85 GLU A C 1
ATOM 641 O O . GLU A 1 85 ? -12.150 -6.587 1.599 1.00 97.44 85 GLU A O 1
ATOM 646 N N . LEU A 1 86 ? -13.130 -7.251 3.504 1.00 97.38 86 LEU A N 1
ATOM 647 C CA . LEU A 1 86 ? -13.797 -5.981 3.764 1.00 97.38 86 LEU A CA 1
ATOM 648 C C . LEU A 1 86 ? -12.772 -4.864 4.012 1.00 97.38 86 LEU A C 1
ATOM 650 O O . LEU A 1 86 ? -12.889 -3.784 3.430 1.00 97.38 86 LEU A O 1
ATOM 654 N N . LEU A 1 87 ? -11.750 -5.134 4.827 1.00 98.00 87 LEU A N 1
ATOM 655 C CA . LEU A 1 87 ? -10.646 -4.215 5.108 1.00 98.00 87 LEU A CA 1
ATOM 656 C C . LEU A 1 87 ? -9.865 -3.871 3.845 1.00 98.00 87 LEU A C 1
ATOM 658 O O . LEU A 1 87 ? -9.603 -2.697 3.589 1.00 98.00 87 LEU A O 1
ATOM 662 N N . LEU A 1 88 ? -9.522 -4.881 3.046 1.00 98.06 88 LEU A N 1
ATOM 663 C CA . LEU A 1 88 ? -8.771 -4.696 1.816 1.00 98.06 88 LEU A CA 1
ATOM 664 C C . LEU A 1 88 ? -9.548 -3.818 0.831 1.00 98.06 88 LEU A C 1
ATOM 666 O O . LEU A 1 88 ? -9.003 -2.827 0.355 1.00 98.06 88 LEU A O 1
ATOM 670 N N . ASN A 1 89 ? -10.830 -4.105 0.594 1.00 97.81 89 ASN A N 1
ATOM 671 C CA . ASN A 1 89 ? -11.669 -3.290 -0.291 1.00 97.81 89 ASN A CA 1
ATOM 672 C C . ASN A 1 89 ? -11.796 -1.841 0.226 1.00 97.81 89 ASN A C 1
ATOM 674 O O . ASN A 1 89 ? -11.732 -0.883 -0.549 1.00 97.81 89 ASN A O 1
ATOM 678 N N . ALA A 1 90 ? -11.950 -1.661 1.544 1.00 97.94 90 ALA A N 1
ATOM 679 C CA . ALA A 1 90 ? -12.017 -0.337 2.156 1.00 97.94 90 ALA A CA 1
ATOM 680 C C . ALA A 1 90 ? -10.711 0.447 1.956 1.00 97.94 90 ALA A C 1
ATOM 682 O O . ALA A 1 90 ? -10.765 1.625 1.605 1.00 97.94 90 ALA A O 1
ATOM 683 N N . LEU A 1 91 ? -9.553 -0.196 2.120 1.00 98.12 91 LEU A N 1
ATOM 684 C CA . LEU A 1 91 ? -8.242 0.416 1.904 1.00 98.12 91 LEU A CA 1
ATOM 685 C C . LEU A 1 91 ? -7.994 0.729 0.424 1.00 98.12 91 LEU A C 1
ATOM 687 O O . LEU A 1 91 ? -7.660 1.866 0.106 1.00 98.12 91 LEU A O 1
ATOM 691 N N . LEU A 1 92 ? -8.225 -0.217 -0.488 1.00 97.06 92 LEU A N 1
ATOM 692 C CA . LEU A 1 92 ? -8.027 -0.010 -1.930 1.00 97.06 92 LEU A CA 1
ATOM 693 C C . LEU A 1 92 ? -8.836 1.191 -2.449 1.00 97.06 92 LEU A C 1
ATOM 695 O O . LEU A 1 92 ? -8.311 2.021 -3.191 1.00 97.06 92 LEU A O 1
ATOM 699 N N . SER A 1 93 ? -10.060 1.391 -1.943 1.00 95.88 93 SER A N 1
ATOM 700 C CA . SER A 1 93 ? -10.875 2.566 -2.291 1.00 95.88 93 SER A CA 1
ATOM 701 C C . SER A 1 93 ? -10.224 3.917 -1.940 1.00 95.88 93 SER A C 1
ATOM 703 O O . SER A 1 93 ? -10.531 4.932 -2.569 1.00 95.88 93 SER A O 1
ATOM 705 N N . GLN A 1 94 ? -9.317 3.954 -0.956 1.00 96.56 94 GLN A N 1
ATOM 706 C CA . GLN A 1 94 ? -8.637 5.178 -0.521 1.00 96.56 94 GLN A CA 1
ATOM 707 C C . GLN A 1 94 ? -7.384 5.510 -1.343 1.00 96.56 94 GLN A C 1
ATOM 709 O O . GLN A 1 94 ? -6.920 6.653 -1.281 1.00 96.56 94 GLN A O 1
ATOM 714 N N . LEU A 1 95 ? -6.869 4.583 -2.161 1.00 94.50 95 LEU A N 1
ATOM 715 C CA . LEU A 1 95 ? -5.742 4.854 -3.068 1.00 94.50 95 LEU A CA 1
ATOM 716 C C . LEU A 1 95 ? -6.096 5.897 -4.138 1.00 94.50 95 LEU A C 1
ATOM 718 O O . LEU A 1 95 ? -5.229 6.635 -4.593 1.00 94.50 95 LEU A O 1
ATOM 722 N N . ASN A 1 96 ? -7.383 6.052 -4.452 1.00 91.25 96 ASN A N 1
ATOM 723 C CA . ASN A 1 96 ? -7.889 7.071 -5.376 1.00 91.25 96 ASN A CA 1
ATOM 724 C C . ASN A 1 96 ? -8.203 8.421 -4.700 1.00 91.25 96 ASN A C 1
ATOM 726 O O . ASN A 1 96 ? -8.796 9.311 -5.310 1.00 91.25 96 ASN A O 1
ATOM 730 N N . SER A 1 97 ? -7.837 8.604 -3.427 1.00 94.19 97 SER A N 1
ATOM 731 C CA . SER A 1 97 ? -8.033 9.877 -2.728 1.00 94.19 97 SER A CA 1
ATOM 732 C C . SER A 1 97 ? -7.197 10.994 -3.361 1.00 94.19 97 SER A C 1
ATOM 734 O O . SER A 1 97 ? -6.000 10.831 -3.595 1.00 94.19 97 SER A O 1
ATOM 736 N N . ASN A 1 98 ? -7.787 12.179 -3.550 1.00 93.50 98 ASN A N 1
ATOM 737 C CA . ASN A 1 98 ? -7.041 13.368 -3.987 1.00 93.50 98 ASN A CA 1
ATOM 738 C C . ASN A 1 98 ? -5.970 13.798 -2.966 1.00 93.50 98 ASN A C 1
ATOM 740 O O . ASN A 1 98 ? -4.976 14.417 -3.333 1.00 93.50 98 ASN A O 1
ATOM 744 N N . GLN A 1 99 ? -6.129 13.427 -1.695 1.00 95.75 99 GLN A N 1
ATOM 745 C CA . GLN A 1 99 ? -5.202 13.801 -0.631 1.00 95.75 99 GLN A CA 1
ATOM 746 C C . GLN A 1 99 ? -4.039 12.806 -0.543 1.00 95.75 99 GLN A C 1
ATOM 748 O O . GLN A 1 99 ? -4.233 11.655 -0.148 1.00 95.75 99 GLN A O 1
ATOM 753 N N . ALA A 1 100 ? -2.818 13.263 -0.839 1.00 95.38 100 ALA A N 1
ATOM 754 C CA . ALA A 1 100 ? -1.616 12.423 -0.814 1.00 95.38 100 ALA A CA 1
ATOM 755 C C . ALA A 1 100 ? -1.353 11.772 0.556 1.00 95.38 100 ALA A C 1
ATOM 757 O O . ALA A 1 100 ? -0.953 10.613 0.620 1.00 95.38 100 ALA A O 1
ATOM 758 N N . SER A 1 101 ? -1.629 12.480 1.656 1.00 96.69 101 SER A N 1
ATOM 759 C CA . SER A 1 101 ? -1.490 11.950 3.020 1.00 96.69 101 SER A CA 1
ATOM 760 C C . SER A 1 101 ? -2.364 10.717 3.267 1.00 96.69 101 SER A C 1
ATOM 762 O O . SER A 1 101 ? -1.900 9.745 3.860 1.00 96.69 101 SER A O 1
ATOM 764 N N . VAL A 1 102 ? -3.600 10.726 2.757 1.00 98.00 102 VAL A N 1
ATOM 765 C CA . VAL A 1 102 ? -4.531 9.593 2.851 1.00 98.00 102 VAL A CA 1
ATOM 766 C C . VAL A 1 102 ? -4.007 8.416 2.037 1.00 98.00 102 VAL A C 1
ATOM 768 O O . VAL A 1 102 ? -3.961 7.300 2.554 1.00 98.00 102 VAL A O 1
ATOM 771 N N . ARG A 1 103 ? -3.550 8.651 0.798 1.00 97.50 103 ARG A N 1
ATOM 772 C CA . ARG A 1 103 ? -3.005 7.575 -0.044 1.00 97.50 103 ARG A CA 1
ATOM 773 C C . ARG A 1 103 ? -1.772 6.927 0.594 1.00 97.50 103 ARG A C 1
ATOM 775 O O . ARG A 1 103 ? -1.739 5.712 0.743 1.00 97.50 103 ARG A O 1
ATOM 782 N N . LYS A 1 104 ? -0.803 7.722 1.064 1.00 97.12 104 LYS A N 1
ATOM 783 C CA . LYS A 1 104 ? 0.431 7.214 1.697 1.00 97.12 104 LYS A CA 1
ATOM 784 C C . LYS A 1 104 ? 0.145 6.378 2.951 1.00 97.12 104 LYS A C 1
ATOM 786 O O . LYS A 1 104 ? 0.685 5.287 3.092 1.00 97.12 104 LYS A O 1
ATOM 791 N N . LYS A 1 105 ? -0.756 6.834 3.829 1.00 98.25 105 LYS A N 1
ATOM 792 C CA . LYS A 1 105 ? -1.169 6.061 5.019 1.00 98.25 105 LYS A CA 1
ATOM 793 C C . LYS A 1 105 ? -1.940 4.789 4.656 1.00 98.25 105 LYS A C 1
ATOM 795 O O . LYS A 1 105 ? -1.801 3.769 5.327 1.00 98.25 105 LYS A O 1
ATOM 800 N N . THR A 1 106 ? -2.715 4.828 3.572 1.00 98.25 106 THR A N 1
ATOM 801 C CA . THR A 1 106 ? -3.403 3.648 3.031 1.00 98.25 106 THR A CA 1
ATOM 802 C C . THR A 1 106 ? -2.403 2.588 2.581 1.00 98.25 106 THR A C 1
ATOM 804 O O . THR A 1 106 ? -2.571 1.423 2.937 1.00 98.25 106 THR A O 1
ATOM 807 N N . VAL A 1 107 ? -1.333 2.981 1.879 1.00 98.00 107 VAL A N 1
ATOM 808 C CA . VAL A 1 107 ? -0.248 2.060 1.503 1.00 98.00 107 VAL A CA 1
ATOM 809 C C . VAL A 1 107 ? 0.333 1.376 2.743 1.00 98.00 107 VAL A C 1
ATOM 811 O O . VAL A 1 107 ? 0.377 0.148 2.780 1.00 98.00 107 VAL A O 1
ATOM 814 N N . SER A 1 108 ? 0.673 2.127 3.796 1.00 98.06 108 SER A N 1
ATOM 815 C CA . SER A 1 108 ? 1.182 1.550 5.054 1.00 98.06 108 SER A CA 1
ATOM 816 C C . SER A 1 108 ? 0.218 0.544 5.698 1.00 98.06 108 SER A C 1
ATOM 818 O O . SER A 1 108 ? 0.651 -0.493 6.208 1.00 98.06 108 SER A O 1
ATOM 820 N N . CYS A 1 109 ? -1.092 0.809 5.646 1.00 98.25 109 CYS A N 1
ATOM 821 C CA . CYS A 1 109 ? -2.107 -0.118 6.148 1.00 98.25 109 CYS A CA 1
ATOM 822 C C . CYS A 1 109 ? -2.152 -1.411 5.329 1.00 98.25 109 CYS A C 1
ATOM 824 O O . CYS A 1 109 ? -2.163 -2.495 5.910 1.00 98.25 109 CYS A O 1
ATOM 826 N N . ILE A 1 110 ? -2.157 -1.314 3.994 1.00 98.12 110 ILE A N 1
ATOM 827 C CA . ILE A 1 110 ? -2.202 -2.501 3.129 1.00 98.12 110 ILE A CA 1
ATOM 828 C C . ILE A 1 110 ? -0.946 -3.348 3.335 1.00 98.12 110 ILE A C 1
ATOM 830 O O . ILE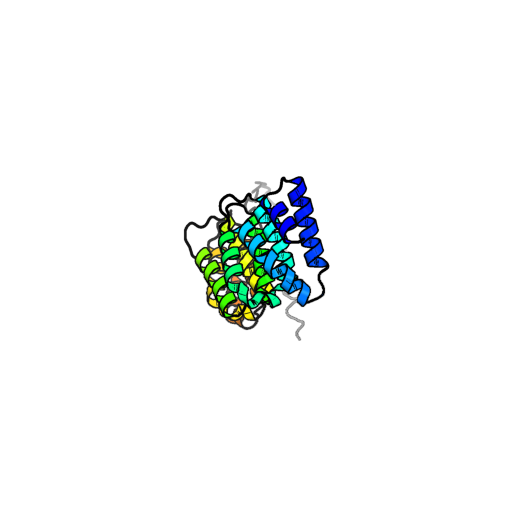 A 1 110 ? -1.057 -4.557 3.503 1.00 98.12 110 ILE A O 1
ATOM 834 N N . VAL A 1 111 ? 0.228 -2.721 3.410 1.00 97.00 111 VAL A N 1
ATOM 835 C CA . VAL A 1 111 ? 1.508 -3.388 3.700 1.00 97.00 111 VAL A CA 1
ATOM 836 C C . VAL A 1 111 ? 1.462 -4.110 5.052 1.00 97.00 111 VAL A C 1
ATOM 838 O O . VAL A 1 111 ? 1.864 -5.269 5.141 1.00 97.00 111 VAL A O 1
ATOM 841 N N . SER A 1 112 ? 0.911 -3.472 6.091 1.00 97.44 112 SER A N 1
ATOM 842 C CA . SER A 1 112 ? 0.744 -4.096 7.414 1.00 97.44 112 SER A CA 1
ATOM 843 C C . SER A 1 112 ? -0.215 -5.292 7.379 1.00 97.44 112 SER A C 1
ATOM 845 O O . SER A 1 112 ? 0.063 -6.323 7.990 1.00 97.44 112 SER A O 1
ATOM 847 N N . LEU A 1 113 ? -1.314 -5.188 6.626 1.00 97.69 113 LEU A N 1
ATOM 848 C CA . LEU A 1 113 ? -2.290 -6.267 6.441 1.00 97.69 113 LEU A CA 1
ATOM 849 C C . LEU A 1 113 ? -1.732 -7.425 5.597 1.00 97.69 113 LEU A C 1
ATOM 851 O O . LEU A 1 113 ? -2.049 -8.584 5.870 1.00 97.69 113 LEU A O 1
ATOM 855 N N . ALA A 1 114 ? -0.892 -7.133 4.601 1.00 97.00 114 ALA A N 1
ATOM 856 C CA . ALA A 1 114 ? -0.472 -8.063 3.552 1.00 97.00 114 ALA A CA 1
ATOM 857 C C . ALA A 1 114 ? 0.170 -9.353 4.076 1.00 97.00 114 ALA A C 1
ATOM 859 O O . ALA A 1 114 ? -0.070 -10.430 3.531 1.00 97.00 114 ALA A O 1
ATOM 860 N N . SER A 1 115 ? 0.931 -9.261 5.169 1.00 93.69 115 SER A N 1
ATOM 861 C CA . SER A 1 115 ? 1.549 -10.424 5.820 1.00 93.69 115 SER A CA 1
ATOM 862 C C . SER A 1 115 ? 0.530 -11.474 6.287 1.00 93.69 115 SER A C 1
ATOM 864 O O . SER A 1 115 ? 0.842 -12.664 6.296 1.00 93.69 115 SER A O 1
ATOM 866 N N . SER A 1 116 ? -0.690 -11.040 6.618 1.00 96.44 116 SER A N 1
ATOM 867 C CA . SER A 1 116 ? -1.781 -11.890 7.108 1.00 96.44 116 SER A CA 1
ATOM 868 C C . SER A 1 116 ? -2.784 -12.309 6.029 1.00 96.44 116 SER A C 1
ATOM 870 O O . SER A 1 116 ? -3.581 -13.212 6.271 1.00 96.44 116 SER A O 1
ATOM 872 N N . LEU A 1 117 ? -2.754 -11.685 4.845 1.00 97.62 117 LEU A N 1
ATOM 873 C CA . LEU A 1 117 ? -3.679 -12.003 3.754 1.00 97.62 117 LEU A CA 1
ATOM 874 C C . LEU A 1 117 ? -3.452 -13.418 3.215 1.00 97.62 117 LEU A C 1
ATOM 876 O O . LEU A 1 117 ? -2.316 -13.891 3.160 1.00 97.62 117 LEU A O 1
ATOM 880 N N . SER A 1 118 ? -4.520 -14.050 2.720 1.00 97.38 118 SER A N 1
ATOM 881 C CA . SER A 1 118 ? -4.412 -15.223 1.847 1.00 97.38 118 SER A CA 1
ATOM 882 C C . SER A 1 118 ? -3.783 -14.855 0.499 1.00 97.38 118 SER A C 1
ATOM 884 O O . SER A 1 118 ? -3.774 -13.686 0.106 1.00 97.38 118 SER A O 1
ATOM 886 N N . ASP A 1 119 ? -3.273 -15.850 -0.229 1.00 97.50 119 ASP A N 1
ATOM 887 C CA . ASP A 1 119 ? -2.715 -15.627 -1.569 1.00 97.50 119 ASP A CA 1
ATOM 888 C C . ASP A 1 119 ? -3.778 -15.107 -2.552 1.00 97.50 119 ASP A C 1
ATOM 890 O O . ASP A 1 119 ? -3.479 -14.230 -3.356 1.00 97.50 119 ASP A O 1
ATOM 894 N N . ASP A 1 120 ? -5.039 -15.537 -2.422 1.00 97.38 120 ASP A N 1
ATOM 895 C CA . ASP A 1 120 ? -6.148 -15.035 -3.248 1.00 97.38 120 ASP A CA 1
ATOM 896 C C . ASP A 1 120 ? -6.403 -13.533 -3.037 1.00 97.38 120 ASP A C 1
ATOM 898 O O . ASP A 1 120 ? -6.594 -12.779 -3.993 1.00 97.38 120 ASP A O 1
ATOM 902 N N . LEU A 1 121 ? -6.388 -13.070 -1.781 1.00 97.94 121 LEU A N 1
ATOM 903 C CA . LEU A 1 121 ? -6.588 -11.653 -1.465 1.00 97.94 121 LEU A CA 1
ATOM 904 C C . LEU A 1 121 ? -5.363 -10.810 -1.830 1.00 97.94 121 LEU A C 1
ATOM 906 O O . LEU A 1 121 ? -5.518 -9.677 -2.287 1.00 97.94 121 LEU A O 1
ATOM 910 N N . LEU A 1 122 ? -4.156 -11.360 -1.676 1.00 97.81 122 LEU A N 1
ATOM 911 C CA . LEU A 1 122 ? -2.926 -10.723 -2.144 1.00 97.81 122 LEU A CA 1
ATOM 912 C C . LEU A 1 122 ? -2.935 -10.552 -3.671 1.00 97.81 122 LEU A C 1
ATOM 914 O O . LEU A 1 122 ? -2.614 -9.470 -4.176 1.00 97.81 122 LEU A O 1
ATOM 918 N N . ALA A 1 123 ? -3.368 -11.583 -4.399 1.00 97.44 123 ALA A N 1
ATOM 919 C CA . ALA A 1 123 ? -3.541 -11.531 -5.843 1.00 97.44 123 ALA A CA 1
ATOM 920 C C . ALA A 1 123 ? -4.579 -10.476 -6.237 1.00 97.44 123 ALA A C 1
ATOM 922 O O . ALA A 1 123 ? -4.297 -9.636 -7.090 1.00 97.44 123 ALA A O 1
ATOM 923 N N . LYS A 1 124 ? -5.741 -10.451 -5.567 1.00 96.56 124 LYS A N 1
ATOM 924 C CA . LYS A 1 124 ? -6.787 -9.435 -5.777 1.00 96.56 124 LYS A CA 1
ATOM 925 C C . LYS A 1 124 ? -6.238 -8.014 -5.623 1.00 96.56 124 LYS A C 1
ATOM 927 O O . LYS A 1 124 ? -6.430 -7.194 -6.518 1.00 96.56 124 LYS A O 1
ATOM 932 N N . ALA A 1 125 ? -5.522 -7.742 -4.528 1.00 97.00 125 ALA A N 1
ATOM 933 C CA . ALA A 1 125 ? -4.912 -6.438 -4.272 1.00 97.00 125 ALA A CA 1
ATOM 934 C C . ALA A 1 125 ? -3.933 -6.039 -5.383 1.00 97.00 125 ALA A C 1
ATOM 936 O O . ALA A 1 125 ? -3.979 -4.922 -5.892 1.00 97.00 125 ALA A O 1
ATOM 937 N N . THR A 1 126 ? -3.067 -6.970 -5.782 1.00 97.19 126 THR A N 1
ATOM 938 C CA . THR A 1 126 ? -2.045 -6.724 -6.804 1.00 97.19 126 THR A CA 1
ATOM 939 C C . THR A 1 126 ? -2.677 -6.458 -8.1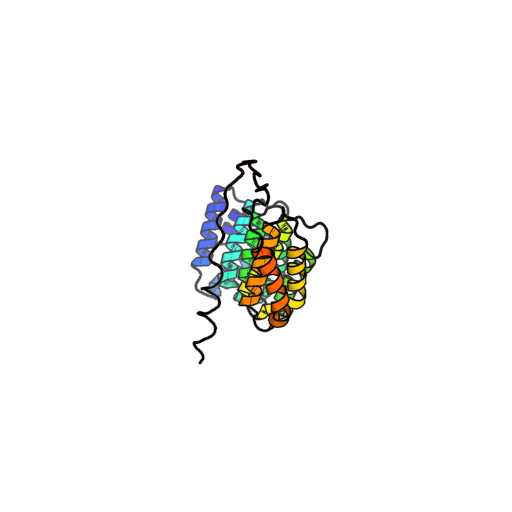69 1.00 97.19 126 THR A C 1
ATOM 941 O O . THR A 1 126 ? -2.310 -5.494 -8.839 1.00 97.19 126 THR A O 1
ATOM 944 N N . ILE A 1 127 ? -3.675 -7.256 -8.557 1.00 96.12 127 ILE A N 1
ATOM 945 C CA . ILE A 1 127 ? -4.405 -7.102 -9.820 1.00 96.12 127 ILE A CA 1
ATOM 946 C C . ILE A 1 127 ? -5.097 -5.740 -9.889 1.00 96.12 127 ILE A C 1
ATOM 948 O O . ILE A 1 127 ? -4.968 -5.054 -10.900 1.00 96.12 127 ILE A O 1
ATOM 952 N N . GLU A 1 128 ? -5.800 -5.323 -8.834 1.00 95.50 128 GLU A N 1
ATOM 953 C CA . GLU A 1 128 ? -6.526 -4.045 -8.820 1.00 95.50 128 GLU A CA 1
ATOM 954 C C . GLU A 1 128 ? -5.579 -2.849 -9.014 1.00 95.50 128 GLU A C 1
ATOM 956 O O . GLU A 1 128 ? -5.846 -1.941 -9.806 1.00 95.50 128 GLU A O 1
ATOM 961 N N . VAL A 1 129 ? -4.414 -2.884 -8.366 1.00 95.69 129 VAL A N 1
ATOM 962 C CA . VAL A 1 129 ? -3.414 -1.811 -8.460 1.00 95.69 129 VAL A CA 1
ATOM 963 C C . VAL A 1 129 ? -2.735 -1.807 -9.827 1.00 95.69 129 VAL A C 1
ATOM 965 O O . VAL A 1 129 ? -2.587 -0.749 -10.437 1.00 95.69 129 VAL A O 1
ATOM 968 N N . VAL A 1 130 ? -2.383 -2.979 -10.363 1.00 95.38 130 VAL A N 1
ATOM 969 C CA . VAL A 1 130 ? -1.814 -3.102 -11.715 1.00 95.38 130 VAL A CA 1
ATOM 970 C C . VAL A 1 130 ? -2.811 -2.646 -12.781 1.00 95.38 130 VAL A C 1
ATOM 972 O O . VAL A 1 130 ? -2.425 -1.967 -13.733 1.00 95.38 130 VAL A O 1
ATOM 975 N N . GLN A 1 131 ? -4.099 -2.958 -12.630 1.00 94.75 131 GLN A N 1
ATOM 976 C CA . GLN A 1 131 ? -5.149 -2.450 -13.517 1.00 94.75 131 GLN A CA 1
ATOM 977 C C . GLN A 1 131 ? -5.260 -0.925 -13.445 1.00 94.75 131 GLN A C 1
ATOM 979 O O . GLN A 1 131 ? -5.388 -0.269 -14.483 1.00 94.75 131 GLN A O 1
ATOM 984 N N . SER A 1 132 ? -5.150 -0.345 -12.246 1.00 93.38 132 SER A N 1
ATOM 985 C CA . SER A 1 132 ? -5.104 1.109 -12.087 1.00 93.38 132 SER A CA 1
ATOM 986 C C . SER A 1 132 ? -3.889 1.717 -12.789 1.00 93.38 132 SER A C 1
ATOM 988 O O . SER A 1 132 ? -4.045 2.733 -13.456 1.00 93.38 132 SER A O 1
ATOM 990 N N . LEU A 1 133 ? -2.709 1.099 -12.697 1.00 93.69 133 LEU A N 1
ATOM 991 C CA . LEU A 1 133 ? -1.504 1.557 -13.399 1.00 93.69 133 LEU A CA 1
ATOM 992 C C . LEU A 1 133 ? -1.655 1.469 -14.928 1.00 93.69 133 LEU A C 1
ATOM 994 O O . LEU A 1 133 ? -1.265 2.367 -15.662 1.00 93.69 133 LEU A O 1
ATOM 998 N N . ARG A 1 134 ? -2.306 0.425 -15.442 1.00 93.44 134 ARG A N 1
ATOM 999 C CA . ARG A 1 134 ? -2.558 0.286 -16.889 1.00 93.44 134 ARG A CA 1
ATOM 1000 C C . ARG A 1 134 ? -3.634 1.245 -17.418 1.00 93.44 134 ARG A C 1
ATOM 1002 O O . ARG A 1 134 ? 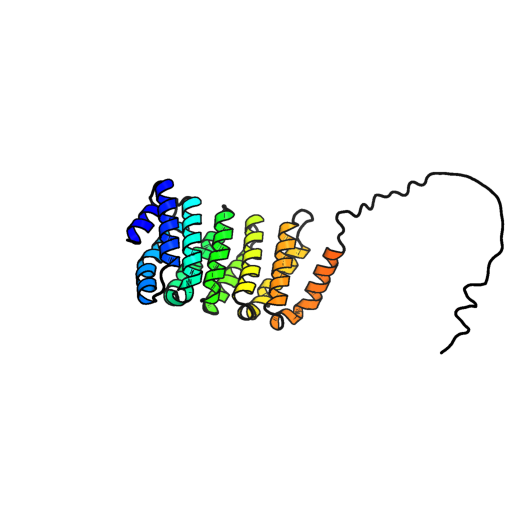-3.771 1.404 -18.632 1.00 93.44 134 ARG A O 1
ATOM 1009 N N . SER A 1 135 ? -4.420 1.861 -16.537 1.00 90.50 135 SER A N 1
ATOM 1010 C CA . SER A 1 135 ? -5.533 2.727 -16.920 1.00 90.50 135 SER A CA 1
ATOM 1011 C C . SER A 1 135 ? -5.048 4.097 -17.395 1.00 90.50 135 SER A C 1
ATOM 1013 O O . SER A 1 135 ? -4.291 4.790 -16.720 1.00 90.50 135 SER A O 1
ATOM 1015 N N . LYS A 1 136 ? -5.537 4.535 -18.560 1.00 80.81 136 LYS A N 1
ATOM 1016 C CA . LYS A 1 136 ? -5.245 5.877 -19.083 1.00 80.81 136 LYS A CA 1
ATOM 1017 C C . LYS A 1 136 ? -6.009 6.936 -18.280 1.00 80.81 136 LYS A C 1
ATOM 1019 O O . LYS A 1 136 ? -7.199 6.773 -18.029 1.00 80.81 136 LYS A O 1
ATOM 1024 N N . GLY A 1 137 ? -5.343 8.039 -17.934 1.00 80.12 137 GLY A N 1
ATOM 1025 C CA . GLY A 1 137 ? -5.969 9.195 -17.274 1.00 80.12 137 GLY A CA 1
ATOM 1026 C C . GLY A 1 137 ? -5.893 9.207 -15.744 1.00 80.12 137 GLY A C 1
ATOM 1027 O O . GLY A 1 137 ? -6.488 10.084 -15.119 1.00 80.12 137 GLY A O 1
ATOM 1028 N N . VAL A 1 138 ? -5.155 8.276 -15.132 1.00 87.00 138 VAL A N 1
ATOM 1029 C CA . VAL A 1 138 ? -4.801 8.366 -13.709 1.00 87.00 138 VAL A CA 1
ATOM 1030 C C . VAL A 1 138 ? -3.838 9.536 -13.502 1.00 87.00 138 VAL A C 1
ATOM 1032 O O . VAL A 1 138 ? -2.930 9.755 -14.303 1.00 87.00 138 VAL A O 1
ATOM 1035 N N . LYS A 1 139 ? -4.053 10.317 -12.438 1.00 90.25 139 LYS A N 1
ATOM 1036 C CA . LYS A 1 139 ? -3.194 11.464 -12.119 1.00 90.25 139 LYS A CA 1
ATOM 1037 C C . LYS A 1 139 ? -1.764 10.992 -11.809 1.00 90.25 139 LYS A C 1
ATOM 1039 O O . LYS A 1 139 ? -1.636 9.999 -11.090 1.00 90.25 139 LYS A O 1
ATOM 1044 N N . PRO A 1 140 ? -0.710 11.720 -12.228 1.00 90.31 140 PRO A N 1
ATOM 1045 C CA . PRO A 1 140 ? 0.685 11.323 -11.987 1.00 90.31 140 PRO A CA 1
ATOM 1046 C C . PRO A 1 140 ? 0.976 10.987 -10.517 1.00 90.31 140 PRO A C 1
ATOM 1048 O O . PRO A 1 140 ? 1.501 9.929 -10.194 1.00 90.31 140 PRO A O 1
ATOM 1051 N N . GLU A 1 141 ? 0.493 11.822 -9.600 1.00 91.38 141 GLU A N 1
ATOM 1052 C CA . GLU A 1 141 ? 0.609 11.643 -8.146 1.00 91.38 141 GLU A CA 1
ATOM 1053 C C . GLU A 1 141 ? -0.042 10.357 -7.590 1.00 91.38 141 GLU A C 1
ATOM 1055 O O . GLU A 1 141 ? 0.368 9.848 -6.542 1.00 91.38 141 GLU A O 1
ATOM 1060 N N . MET A 1 142 ? -1.083 9.842 -8.251 1.00 93.50 142 MET A N 1
ATOM 1061 C CA . MET A 1 142 ? -1.736 8.573 -7.907 1.00 93.50 142 MET A CA 1
ATOM 1062 C C . MET A 1 142 ? -0.969 7.403 -8.520 1.00 93.50 142 MET A C 1
ATOM 1064 O O . MET A 1 142 ? -0.740 6.412 -7.832 1.00 93.50 142 MET A O 1
ATOM 1068 N N . THR A 1 143 ? -0.496 7.555 -9.759 1.00 94.31 143 THR A N 1
ATOM 1069 C CA . THR A 1 143 ? 0.395 6.596 -10.422 1.00 94.31 143 THR A CA 1
ATOM 1070 C C . THR A 1 143 ? 1.644 6.333 -9.582 1.00 94.31 143 THR A C 1
ATOM 1072 O O . THR A 1 143 ? 1.908 5.181 -9.241 1.00 94.31 143 THR A O 1
ATOM 1075 N N . CYS A 1 144 ? 2.341 7.387 -9.141 1.00 94.06 144 CYS A N 1
ATOM 1076 C CA . CYS A 1 144 ? 3.496 7.276 -8.246 1.00 94.06 144 CYS A CA 1
ATOM 1077 C C . CYS A 1 144 ? 3.147 6.525 -6.954 1.00 94.06 144 CYS A C 1
ATOM 1079 O O . CYS A 1 144 ? 3.873 5.624 -6.541 1.00 94.06 144 CYS A O 1
ATOM 1081 N N . THR A 1 145 ? 1.994 6.829 -6.344 1.00 95.94 145 THR A N 1
ATOM 1082 C CA . THR A 1 145 ? 1.570 6.147 -5.109 1.00 95.94 145 THR A CA 1
ATOM 1083 C C . THR A 1 145 ? 1.294 4.655 -5.338 1.00 95.94 145 THR A C 1
ATOM 1085 O O . THR A 1 145 ? 1.643 3.826 -4.500 1.00 95.94 145 THR A O 1
ATOM 1088 N N . ASN A 1 146 ? 0.692 4.293 -6.471 1.00 96.31 146 ASN A N 1
ATOM 1089 C CA . ASN A 1 146 ? 0.404 2.902 -6.821 1.00 96.31 146 ASN A CA 1
ATOM 1090 C C . ASN A 1 146 ? 1.682 2.105 -7.131 1.00 96.31 146 ASN A C 1
ATOM 1092 O O . ASN A 1 146 ? 1.780 0.940 -6.747 1.00 96.31 146 ASN A O 1
ATOM 1096 N N . ILE A 1 147 ? 2.685 2.730 -7.757 1.00 96.69 147 ILE A N 1
ATOM 1097 C CA . ILE A 1 147 ? 4.011 2.121 -7.959 1.00 96.69 147 ILE A CA 1
ATOM 1098 C C . ILE A 1 147 ? 4.687 1.864 -6.608 1.00 96.69 147 ILE A C 1
ATOM 1100 O O . ILE A 1 147 ? 5.113 0.740 -6.335 1.00 96.69 147 ILE A O 1
ATOM 1104 N N . GLN A 1 148 ? 4.706 2.870 -5.726 1.00 96.31 148 GLN A N 1
ATOM 1105 C CA . GLN A 1 148 ? 5.232 2.725 -4.365 1.00 96.31 148 GLN A CA 1
ATOM 1106 C C . GLN A 1 148 ? 4.518 1.615 -3.593 1.00 96.31 148 GLN A C 1
ATOM 1108 O O . GLN A 1 148 ? 5.159 0.835 -2.893 1.00 96.31 148 GLN A O 1
ATOM 1113 N N . MET A 1 149 ? 3.194 1.518 -3.729 1.00 96.31 149 MET A N 1
ATOM 1114 C CA . MET A 1 149 ? 2.416 0.462 -3.095 1.00 96.31 149 MET A CA 1
ATOM 1115 C C . MET A 1 149 ? 2.870 -0.925 -3.549 1.00 96.31 149 MET A C 1
ATOM 1117 O O . MET A 1 149 ? 3.081 -1.792 -2.7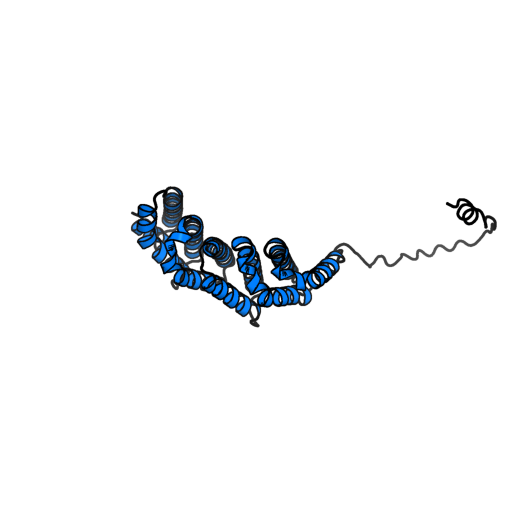06 1.00 96.31 149 MET A O 1
ATOM 1121 N N . ILE A 1 150 ? 3.031 -1.137 -4.854 1.00 97.06 150 ILE A N 1
ATOM 1122 C CA . ILE A 1 150 ? 3.462 -2.418 -5.416 1.00 97.06 150 ILE A CA 1
ATOM 1123 C C . ILE A 1 150 ? 4.872 -2.793 -4.928 1.00 97.06 150 ILE A C 1
ATOM 1125 O O . ILE A 1 150 ? 5.076 -3.919 -4.469 1.00 97.06 150 ILE A O 1
ATOM 1129 N N . GLY A 1 151 ? 5.817 -1.847 -4.935 1.00 97.44 151 GLY A N 1
ATOM 1130 C CA . GLY A 1 151 ? 7.169 -2.069 -4.404 1.00 97.44 151 GLY A CA 1
ATOM 1131 C C . GLY A 1 151 ? 7.208 -2.307 -2.885 1.00 97.44 151 GLY A C 1
ATOM 1132 O O . GLY A 1 151 ? 8.034 -3.074 -2.383 1.00 97.44 151 GLY A O 1
ATOM 1133 N N . ALA A 1 152 ? 6.298 -1.687 -2.129 1.00 97.12 152 ALA A N 1
ATOM 1134 C CA . ALA A 1 152 ? 6.160 -1.925 -0.693 1.00 97.12 152 ALA A CA 1
ATOM 1135 C C . ALA A 1 152 ? 5.482 -3.273 -0.392 1.00 97.12 152 ALA A C 1
ATOM 1137 O O . ALA A 1 152 ? 5.825 -3.943 0.586 1.00 97.12 152 ALA A O 1
ATOM 1138 N N . LEU A 1 153 ? 4.547 -3.698 -1.244 1.00 97.38 153 LEU A N 1
ATOM 1139 C CA . LEU A 1 153 ? 3.850 -4.971 -1.117 1.00 97.38 153 LEU A CA 1
ATOM 1140 C C . LEU A 1 153 ? 4.814 -6.145 -1.312 1.00 97.38 153 LEU A C 1
ATOM 1142 O O . LEU A 1 153 ? 4.828 -7.051 -0.478 1.00 97.38 153 LEU A O 1
ATOM 1146 N N . SER A 1 154 ? 5.683 -6.094 -2.329 1.00 97.69 154 SER A N 1
ATOM 1147 C CA . SER A 1 154 ? 6.737 -7.101 -2.525 1.00 97.69 154 SER A CA 1
ATOM 1148 C C . SER A 1 154 ? 7.695 -7.181 -1.333 1.00 97.69 154 SER A C 1
ATOM 1150 O O . SER A 1 154 ? 8.077 -8.278 -0.920 1.00 97.69 154 SER A O 1
ATOM 1152 N N . CYS A 1 155 ? 8.034 -6.044 -0.718 1.00 96.50 155 CYS A N 1
ATOM 1153 C CA . CYS A 1 155 ? 8.824 -6.001 0.514 1.00 96.50 155 CYS A CA 1
ATOM 1154 C C . CYS A 1 155 ? 8.153 -6.742 1.677 1.00 96.50 155 CYS A C 1
ATOM 1156 O O . CYS A 1 155 ? 8.846 -7.451 2.411 1.00 96.50 155 CYS A O 1
ATOM 1158 N N . ALA A 1 156 ? 6.836 -6.583 1.843 1.00 96.38 156 ALA A N 1
ATOM 1159 C CA . ALA A 1 156 ? 6.083 -7.164 2.953 1.00 96.38 156 ALA A CA 1
ATOM 1160 C C . ALA A 1 156 ? 5.823 -8.665 2.812 1.00 96.38 156 ALA A C 1
ATOM 1162 O O . ALA A 1 156 ? 5.850 -9.381 3.812 1.00 96.38 156 ALA A O 1
ATOM 1163 N N . VAL A 1 157 ? 5.553 -9.145 1.596 1.00 96.81 157 VAL A N 1
ATOM 1164 C CA . VAL A 1 157 ? 5.140 -10.544 1.372 1.00 96.81 157 VAL A CA 1
ATOM 1165 C C . VAL A 1 157 ? 6.260 -11.430 0.821 1.00 96.81 157 VAL A C 1
ATOM 1167 O O . VAL A 1 157 ? 6.129 -12.657 0.813 1.00 96.81 157 VAL A O 1
ATOM 1170 N N . GLY A 1 158 ? 7.383 -10.835 0.407 1.00 96.19 158 GLY A N 1
ATOM 1171 C CA . GLY A 1 158 ? 8.571 -11.554 -0.040 1.00 96.19 158 GLY A CA 1
ATOM 1172 C C . GLY A 1 158 ? 8.284 -12.443 -1.249 1.00 96.19 158 GLY A C 1
ATOM 1173 O O . GLY A 1 158 ? 7.654 -12.011 -2.211 1.00 96.19 158 GLY A O 1
ATOM 1174 N N . TYR A 1 159 ? 8.693 -13.712 -1.163 1.00 95.75 159 TYR A N 1
ATOM 1175 C CA . TYR A 1 159 ? 8.533 -14.702 -2.236 1.00 95.75 159 TYR A CA 1
ATOM 1176 C C . TYR A 1 159 ? 7.081 -14.885 -2.706 1.00 95.75 159 TYR A C 1
ATOM 1178 O O . TYR A 1 159 ? 6.860 -15.280 -3.847 1.00 95.75 159 TYR A O 1
ATOM 1186 N N . ARG A 1 160 ? 6.086 -14.586 -1.856 1.00 97.38 160 ARG A N 1
ATOM 1187 C CA . ARG A 1 160 ? 4.662 -14.671 -2.223 1.00 97.38 160 ARG A CA 1
ATOM 1188 C C . ARG A 1 160 ? 4.289 -13.692 -3.336 1.00 97.38 160 ARG A C 1
ATOM 1190 O O . ARG A 1 160 ? 3.258 -13.869 -3.968 1.00 97.38 160 ARG A O 1
ATOM 1197 N N . PHE A 1 161 ? 5.120 -12.678 -3.586 1.00 97.88 161 PHE A N 1
ATOM 1198 C CA . PHE A 1 161 ? 4.925 -11.734 -4.680 1.00 97.88 161 PHE A CA 1
ATOM 1199 C C . PHE A 1 161 ? 5.404 -12.270 -6.040 1.00 97.88 161 PHE A C 1
ATOM 1201 O O . PHE A 1 161 ? 4.977 -11.762 -7.074 1.00 97.88 161 PHE A O 1
ATOM 1208 N N . GLY A 1 162 ? 6.248 -13.310 -6.061 1.00 97.25 162 GLY A N 1
ATOM 1209 C CA . GLY A 1 162 ? 6.842 -13.889 -7.273 1.00 97.25 162 GLY A CA 1
ATOM 1210 C C . GLY A 1 162 ? 5.840 -14.192 -8.400 1.00 97.25 162 GLY A C 1
ATOM 1211 O O . GLY A 1 162 ? 6.073 -13.764 -9.532 1.00 97.25 162 GLY A O 1
ATOM 1212 N N . PRO A 1 163 ? 4.682 -14.826 -8.117 1.00 97.19 163 PRO A N 1
ATOM 1213 C CA . PRO A 1 163 ? 3.653 -15.099 -9.125 1.00 97.19 163 PRO A CA 1
ATOM 1214 C C . PRO A 1 163 ? 3.076 -13.857 -9.824 1.00 97.19 163 PRO A C 1
ATOM 1216 O O . PRO A 1 163 ? 2.473 -13.986 -10.885 1.00 97.19 163 PRO A O 1
ATOM 1219 N N . HIS A 1 164 ? 3.249 -12.661 -9.256 1.00 97.38 164 HIS A N 1
ATOM 1220 C CA . HIS A 1 164 ? 2.714 -11.405 -9.794 1.00 97.38 164 HIS A CA 1
ATOM 1221 C C . HIS A 1 164 ? 3.730 -10.606 -10.622 1.00 97.38 164 HIS A C 1
ATOM 1223 O O . HIS A 1 164 ? 3.398 -9.553 -11.176 1.00 97.38 164 HIS A O 1
ATOM 1229 N N . LEU A 1 165 ? 4.974 -11.080 -10.737 1.00 97.44 165 LEU A N 1
ATOM 1230 C CA . LEU A 1 165 ? 6.022 -10.365 -11.468 1.00 97.44 165 LEU A CA 1
ATOM 1231 C C . LEU A 1 165 ? 5.725 -10.240 -12.963 1.00 97.44 165 LEU A C 1
ATOM 1233 O O . LEU A 1 165 ? 5.986 -9.190 -13.544 1.00 97.44 165 LEU A O 1
ATOM 1237 N N . GLY A 1 166 ? 5.114 -11.265 -13.566 1.00 96.44 166 GLY A N 1
ATOM 1238 C CA . GLY A 1 166 ? 4.749 -11.253 -14.987 1.00 96.44 166 GLY A CA 1
ATOM 1239 C C . GLY A 1 166 ? 3.803 -10.112 -15.370 1.00 96.44 166 GLY A C 1
ATOM 1240 O O . GLY A 1 166 ? 3.882 -9.587 -16.478 1.00 96.44 166 GLY A O 1
ATOM 1241 N N . ASP A 1 167 ? 2.960 -9.671 -14.434 1.00 94.94 167 ASP A N 1
ATOM 1242 C CA . ASP A 1 167 ? 2.016 -8.577 -14.660 1.00 94.94 167 ASP A CA 1
ATOM 1243 C C . ASP A 1 167 ? 2.555 -7.207 -14.230 1.00 94.94 167 ASP A C 1
ATOM 1245 O O . ASP A 1 167 ? 2.050 -6.183 -14.703 1.00 94.94 167 ASP A O 1
ATOM 1249 N N . THR A 1 168 ? 3.551 -7.170 -13.341 1.00 97.06 168 THR A N 1
ATOM 1250 C CA . THR A 1 168 ? 4.060 -5.936 -12.720 1.00 97.06 168 THR A CA 1
ATOM 1251 C C . THR A 1 168 ? 5.341 -5.428 -13.377 1.00 97.06 168 THR A C 1
ATOM 1253 O O . THR A 1 168 ? 5.413 -4.241 -13.694 1.00 97.06 168 THR A O 1
ATOM 1256 N N . VAL A 1 169 ? 6.324 -6.294 -13.651 1.00 97.88 169 VAL A N 1
ATOM 1257 C CA . VAL A 1 169 ? 7.630 -5.892 -14.210 1.00 97.88 169 VAL A CA 1
ATOM 1258 C C . VAL A 1 169 ? 7.489 -5.154 -15.548 1.00 97.88 169 VAL A C 1
ATOM 1260 O O . VAL A 1 169 ? 8.008 -4.039 -15.643 1.00 97.88 169 VAL A O 1
ATOM 1263 N N . PRO A 1 170 ? 6.724 -5.652 -16.546 1.00 97.06 170 PRO A N 1
ATOM 1264 C CA . PRO A 1 170 ? 6.589 -4.946 -17.824 1.00 97.06 170 PRO A CA 1
ATOM 1265 C C . PRO A 1 170 ? 5.959 -3.554 -17.685 1.00 97.06 170 PRO A C 1
ATOM 1267 O O . PRO A 1 170 ? 6.280 -2.640 -18.440 1.00 97.06 170 PRO A O 1
ATOM 1270 N N . VAL A 1 171 ? 5.063 -3.372 -16.707 1.00 96.56 171 VAL A N 1
ATOM 1271 C CA . VAL A 1 171 ? 4.423 -2.075 -16.440 1.00 96.56 171 VAL A CA 1
ATOM 1272 C C . VAL A 1 171 ? 5.442 -1.079 -15.891 1.00 96.56 171 VAL A C 1
ATOM 1274 O O . VAL A 1 171 ? 5.474 0.062 -16.345 1.00 96.56 171 VAL A O 1
ATOM 1277 N N . LEU A 1 172 ? 6.292 -1.505 -14.953 1.00 96.94 172 LEU A N 1
ATOM 1278 C CA . LEU A 1 172 ? 7.330 -0.648 -14.374 1.00 96.94 172 LEU A CA 1
ATOM 1279 C C . LEU A 1 172 ? 8.409 -0.280 -15.397 1.00 96.94 172 LEU A C 1
ATOM 1281 O O . LEU A 1 172 ? 8.784 0.885 -15.482 1.00 96.94 172 LEU A O 1
ATOM 1285 N N . ILE A 1 173 ? 8.853 -1.233 -16.221 1.00 96.00 173 ILE A N 1
ATOM 1286 C CA . ILE A 1 173 ? 9.812 -0.962 -17.305 1.00 96.00 173 ILE A CA 1
ATOM 1287 C C . ILE A 1 173 ? 9.227 0.040 -18.306 1.00 96.00 173 ILE A C 1
ATOM 1289 O O . ILE A 1 173 ? 9.905 0.988 -18.710 1.00 96.00 173 ILE A O 1
ATOM 1293 N N . ASN A 1 174 ? 7.945 -0.107 -18.658 1.00 94.69 174 ASN A N 1
ATOM 1294 C CA . ASN A 1 174 ? 7.260 0.872 -19.495 1.00 94.69 174 ASN A CA 1
ATOM 1295 C C . ASN A 1 174 ? 7.236 2.260 -18.838 1.00 94.69 174 ASN A C 1
ATOM 1297 O O . ASN A 1 174 ? 7.459 3.251 -19.523 1.00 94.69 174 ASN A O 1
ATOM 1301 N N . TYR A 1 175 ? 6.992 2.366 -17.528 1.00 94.12 175 TYR A N 1
ATOM 1302 C CA . TYR A 1 175 ? 7.049 3.663 -16.848 1.00 94.12 175 TYR A CA 1
ATOM 1303 C C . TYR A 1 175 ? 8.444 4.275 -16.839 1.00 94.12 175 TYR A C 1
ATOM 1305 O O . TYR A 1 175 ? 8.551 5.470 -17.083 1.00 94.12 175 TYR A O 1
ATOM 1313 N N . CYS A 1 176 ? 9.500 3.488 -16.630 1.00 92.69 176 CYS A N 1
ATOM 1314 C CA . CYS A 1 176 ? 10.864 4.002 -16.722 1.00 92.69 176 CYS A CA 1
ATOM 1315 C C . CYS A 1 176 ? 11.142 4.586 -18.114 1.00 92.69 176 CYS A C 1
ATOM 1317 O O . CYS A 1 176 ? 11.525 5.747 -18.226 1.00 92.69 176 CYS A O 1
ATOM 1319 N N . THR A 1 177 ? 10.878 3.800 -19.160 1.00 91.25 177 THR A N 1
ATOM 1320 C CA . THR A 1 177 ? 11.222 4.131 -20.556 1.00 91.25 177 THR A CA 1
ATOM 1321 C C . THR A 1 177 ? 10.336 5.210 -21.180 1.00 91.25 177 THR A C 1
ATOM 1323 O O . THR A 1 177 ? 10.789 5.935 -2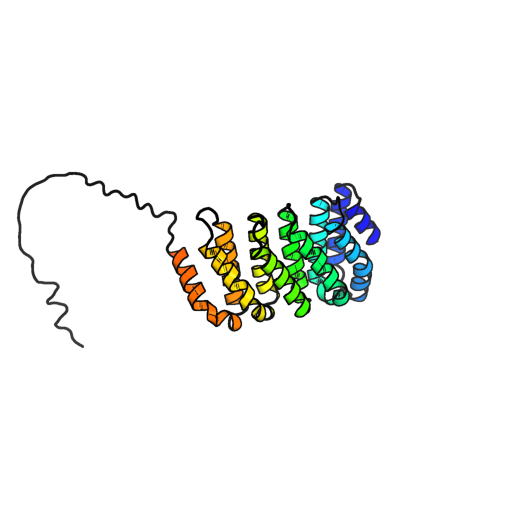2.061 1.00 91.25 177 THR A O 1
ATOM 1326 N N . SER A 1 178 ? 9.080 5.335 -20.741 1.00 89.25 178 SER A N 1
ATOM 1327 C CA . SER A 1 178 ? 8.137 6.348 -21.244 1.00 89.25 178 SER A CA 1
ATOM 1328 C C . SER A 1 178 ? 8.078 7.630 -20.410 1.00 89.25 178 SER A C 1
ATOM 1330 O O . SER A 1 178 ? 7.458 8.599 -20.851 1.00 89.25 178 SER A O 1
ATOM 1332 N N . ALA A 1 179 ? 8.702 7.654 -19.226 1.00 84.56 179 ALA A N 1
ATOM 1333 C CA . ALA A 1 179 ? 8.787 8.846 -18.388 1.00 84.56 179 ALA A CA 1
ATOM 1334 C C . ALA A 1 179 ? 9.556 9.959 -19.110 1.00 84.56 179 ALA A C 1
ATOM 1336 O O . ALA A 1 179 ? 10.689 9.748 -19.556 1.00 84.56 179 ALA A O 1
ATOM 1337 N N . SER A 1 180 ? 8.962 11.154 -19.176 1.00 81.69 180 SER A N 1
ATOM 1338 C CA . SER A 1 180 ? 9.648 12.332 -19.711 1.00 81.69 180 SER A CA 1
ATOM 1339 C C . SER A 1 180 ? 10.814 12.755 -18.808 1.00 81.69 180 SER A C 1
ATOM 1341 O O . SER A 1 180 ? 10.961 12.273 -17.684 1.00 81.69 180 SER A O 1
ATOM 1343 N N . GLU A 1 181 ? 11.661 13.678 -19.268 1.00 75.75 181 GLU A N 1
ATOM 1344 C CA . GLU A 1 181 ? 12.736 14.247 -18.436 1.00 75.75 181 GLU A CA 1
ATOM 1345 C C . GLU A 1 181 ? 12.201 14.905 -17.154 1.00 75.75 181 GLU A C 1
ATOM 1347 O O . GLU A 1 181 ? 12.863 14.865 -16.124 1.00 75.75 181 GLU A O 1
ATOM 1352 N N . ASN A 1 182 ? 10.968 15.423 -17.186 1.00 77.44 182 ASN A N 1
ATOM 1353 C CA . ASN A 1 182 ? 10.322 16.060 -16.037 1.00 77.44 182 ASN A CA 1
ATOM 1354 C C . ASN A 1 182 ? 9.650 15.064 -15.071 1.00 77.44 182 ASN A C 1
ATOM 1356 O O . ASN A 1 182 ? 9.171 15.476 -14.017 1.00 77.44 182 ASN A O 1
ATOM 1360 N N . ASP A 1 183 ? 9.603 13.772 -15.409 1.00 85.19 183 ASP A N 1
ATOM 1361 C CA . ASP A 1 183 ? 8.963 12.720 -14.605 1.00 85.19 183 ASP A CA 1
ATOM 1362 C C . ASP A 1 183 ? 10.000 11.898 -13.811 1.00 85.19 183 ASP A C 1
ATOM 1364 O O . ASP A 1 183 ? 9.920 10.669 -13.728 1.00 85.19 183 ASP A O 1
ATOM 1368 N N . GLU A 1 184 ? 10.997 12.567 -13.226 1.00 86.12 184 GLU A N 1
ATOM 1369 C CA . GLU A 1 184 ? 12.082 11.922 -12.469 1.00 86.12 184 GLU A CA 1
ATOM 1370 C C . GLU A 1 184 ? 11.552 11.070 -11.302 1.00 86.12 184 GLU A C 1
ATOM 1372 O O . GLU A 1 184 ? 11.939 9.913 -11.158 1.00 86.12 184 GLU A O 1
ATOM 1377 N N . GLU A 1 185 ? 10.581 11.587 -10.539 1.00 89.38 185 GLU A N 1
ATOM 1378 C CA . GLU A 1 185 ? 9.953 10.880 -9.409 1.00 89.38 185 GLU A CA 1
ATOM 1379 C C . GLU A 1 185 ? 9.290 9.559 -9.848 1.00 89.38 185 GLU A C 1
ATOM 1381 O O . GLU A 1 185 ? 9.389 8.534 -9.170 1.00 89.38 185 GLU A O 1
ATOM 1386 N N . LEU A 1 186 ? 8.634 9.558 -11.014 1.00 91.62 186 LEU A N 1
ATOM 1387 C CA . LEU A 1 186 ? 7.980 8.373 -11.569 1.00 91.62 186 LEU A CA 1
ATOM 1388 C C . LEU A 1 186 ? 9.006 7.292 -11.926 1.00 91.62 186 LEU A C 1
ATOM 1390 O O . LEU A 1 186 ? 8.798 6.106 -11.637 1.00 91.62 186 LEU A O 1
ATOM 1394 N N . ARG A 1 187 ? 10.111 7.709 -12.551 1.00 91.88 187 ARG A N 1
ATOM 1395 C CA . ARG A 1 187 ? 11.219 6.829 -12.923 1.00 91.88 187 ARG A CA 1
ATOM 1396 C C . ARG A 1 187 ? 11.906 6.266 -11.682 1.00 91.88 187 ARG A C 1
ATOM 1398 O O . ARG A 1 187 ? 12.099 5.055 -11.604 1.00 91.88 187 ARG A O 1
ATOM 1405 N N . GLU A 1 188 ? 12.200 7.108 -10.695 1.00 92.25 188 GLU A N 1
ATOM 1406 C CA . GLU A 1 188 ? 12.838 6.698 -9.444 1.00 92.25 188 GLU A CA 1
ATOM 1407 C C . GLU A 1 188 ? 11.995 5.655 -8.700 1.00 92.25 188 GLU A C 1
ATOM 1409 O O . GLU A 1 188 ? 12.500 4.586 -8.355 1.00 92.25 188 GLU A O 1
ATOM 1414 N N . TYR A 1 189 ? 10.693 5.894 -8.519 1.00 95.44 189 TYR A N 1
ATOM 1415 C CA . TYR A 1 189 ? 9.827 4.921 -7.847 1.00 95.44 189 TYR A CA 1
ATOM 1416 C C . TYR A 1 189 ? 9.673 3.614 -8.622 1.00 95.44 189 TYR A C 1
ATOM 1418 O O . TYR A 1 189 ? 9.571 2.549 -8.009 1.00 95.44 189 TYR A O 1
ATOM 1426 N N . SER A 1 190 ? 9.684 3.670 -9.954 1.00 96.81 190 SER A N 1
ATOM 1427 C CA . SER A 1 190 ? 9.643 2.466 -10.788 1.00 96.81 190 SER A CA 1
ATOM 1428 C C . SER A 1 190 ? 10.916 1.632 -10.618 1.00 96.81 190 SER A C 1
ATOM 1430 O O . SER A 1 190 ? 10.829 0.419 -10.421 1.00 96.81 190 SER A O 1
ATOM 1432 N N . LEU A 1 191 ? 12.088 2.275 -10.603 1.00 95.69 191 LEU A N 1
ATOM 1433 C CA . LEU A 1 191 ? 13.372 1.613 -10.360 1.00 95.69 191 LEU A CA 1
ATOM 1434 C C . LEU A 1 191 ? 13.474 1.049 -8.935 1.00 95.69 191 LEU A C 1
ATOM 1436 O O . LEU A 1 191 ? 13.872 -0.103 -8.777 1.00 95.69 191 LEU A O 1
ATOM 1440 N N . GLN A 1 192 ? 13.041 1.792 -7.913 1.00 96.38 192 GLN A N 1
ATOM 1441 C CA . GLN A 1 192 ? 12.998 1.308 -6.523 1.00 96.38 192 GLN A CA 1
ATOM 1442 C C . GLN A 1 192 ? 12.084 0.080 -6.366 1.00 96.38 192 GLN A C 1
ATOM 1444 O O . GLN A 1 192 ? 12.395 -0.855 -5.623 1.00 96.38 192 GLN A O 1
ATOM 1449 N N . ALA A 1 193 ? 10.953 0.045 -7.076 1.00 97.88 193 ALA A N 1
ATOM 1450 C CA . ALA A 1 193 ? 10.076 -1.122 -7.084 1.00 97.88 193 ALA A CA 1
ATOM 1451 C C . ALA A 1 193 ? 10.734 -2.328 -7.784 1.00 97.88 193 ALA A C 1
ATOM 1453 O O . ALA A 1 193 ? 10.677 -3.437 -7.250 1.00 97.88 193 ALA A O 1
ATOM 1454 N N . LEU A 1 194 ? 11.415 -2.123 -8.917 1.00 98.00 194 LEU A N 1
ATOM 1455 C CA . LEU A 1 194 ? 12.180 -3.179 -9.596 1.00 98.00 194 LEU A CA 1
ATOM 1456 C C . LEU A 1 194 ? 13.317 -3.722 -8.715 1.00 98.00 194 LEU A C 1
ATOM 1458 O O . LEU A 1 194 ? 13.475 -4.939 -8.604 1.00 98.00 194 LEU A O 1
ATOM 1462 N N . GLU A 1 195 ? 14.060 -2.851 -8.029 1.00 97.00 195 GLU A N 1
ATOM 1463 C CA . GLU A 1 195 ? 15.082 -3.242 -7.050 1.00 97.00 195 GLU A CA 1
ATOM 1464 C C . GLU A 1 195 ? 14.481 -4.103 -5.931 1.00 97.00 195 GLU A C 1
ATOM 1466 O O . GLU A 1 195 ? 14.997 -5.177 -5.605 1.00 97.00 195 GLU A O 1
ATOM 1471 N N . SER A 1 196 ? 13.343 -3.678 -5.375 1.00 97.56 196 SER A N 1
ATOM 1472 C CA . SER A 1 196 ? 12.614 -4.456 -4.372 1.00 97.56 196 SER A CA 1
ATOM 1473 C C . SER A 1 196 ? 12.287 -5.860 -4.887 1.00 97.56 196 SER A C 1
ATOM 1475 O O . SER A 1 196 ? 12.488 -6.848 -4.178 1.00 97.56 196 SER A O 1
ATOM 1477 N N . PHE A 1 197 ? 11.848 -5.998 -6.137 1.00 98.00 197 PHE A N 1
ATOM 1478 C CA . PHE A 1 197 ? 11.543 -7.310 -6.705 1.00 98.00 197 PHE A CA 1
ATOM 1479 C C . PHE A 1 197 ? 12.785 -8.188 -6.869 1.00 98.00 197 PHE A C 1
ATOM 1481 O O . PHE A 1 197 ? 12.723 -9.374 -6.533 1.00 98.00 197 PHE A O 1
ATOM 1488 N N . LEU A 1 198 ? 13.909 -7.613 -7.311 1.00 97.44 198 LEU A N 1
ATOM 1489 C CA . LEU A 1 198 ? 15.198 -8.310 -7.411 1.00 97.44 198 LEU A CA 1
ATOM 1490 C C . LEU A 1 198 ? 15.619 -8.891 -6.057 1.00 97.44 198 LEU A C 1
ATOM 1492 O O . LEU A 1 198 ? 16.034 -10.047 -5.969 1.00 97.44 198 LEU A O 1
ATOM 1496 N N . LEU A 1 199 ? 15.442 -8.115 -4.986 1.00 96.88 199 LEU A N 1
ATOM 1497 C CA . LEU A 1 199 ? 15.801 -8.524 -3.628 1.00 96.88 199 LEU A CA 1
ATOM 1498 C C . LEU A 1 199 ? 14.830 -9.548 -3.027 1.00 96.88 199 LEU A C 1
ATOM 1500 O O . LEU A 1 199 ? 15.246 -10.420 -2.262 1.00 96.88 199 LEU A O 1
ATOM 1504 N N . ARG A 1 200 ? 13.528 -9.426 -3.308 1.00 96.88 200 ARG A N 1
ATOM 1505 C CA . ARG A 1 200 ? 12.477 -10.207 -2.628 1.00 96.88 200 ARG A CA 1
ATOM 1506 C C . ARG A 1 200 ? 12.080 -11.477 -3.369 1.00 96.88 200 ARG A C 1
ATOM 1508 O O . ARG A 1 200 ? 11.659 -12.437 -2.724 1.00 96.88 200 ARG A O 1
ATOM 1515 N N . CYS A 1 201 ? 12.238 -11.494 -4.690 1.00 96.12 201 CYS A N 1
ATOM 1516 C CA . CYS A 1 201 ? 11.834 -12.589 -5.571 1.00 96.12 201 CYS A CA 1
ATOM 1517 C C . CYS A 1 201 ? 12.959 -12.997 -6.548 1.00 96.12 201 CYS A C 1
ATOM 1519 O O . CYS A 1 201 ? 12.703 -13.116 -7.746 1.00 96.12 201 CYS A O 1
ATOM 1521 N N . PRO A 1 202 ? 14.201 -13.256 -6.083 1.00 94.69 202 PRO A N 1
ATOM 1522 C CA . PRO A 1 202 ? 15.370 -13.422 -6.960 1.00 94.69 202 PRO A CA 1
ATOM 1523 C C . PRO A 1 202 ? 15.260 -14.599 -7.941 1.00 94.69 202 PRO A C 1
ATOM 1525 O O . PRO A 1 202 ? 15.886 -14.591 -8.996 1.00 94.69 202 PRO A O 1
ATOM 1528 N N . ARG A 1 203 ? 14.469 -15.627 -7.606 1.00 94.56 203 ARG A N 1
ATOM 1529 C CA . ARG A 1 203 ? 14.230 -16.776 -8.493 1.00 94.56 203 ARG A CA 1
ATOM 1530 C C . ARG A 1 203 ? 13.249 -16.424 -9.609 1.00 94.56 203 ARG A C 1
ATOM 1532 O O . ARG A 1 203 ? 13.541 -16.669 -10.777 1.00 94.56 203 ARG A O 1
ATOM 1539 N N . ASP A 1 204 ? 12.119 -15.832 -9.242 1.00 96.44 204 ASP A N 1
ATOM 1540 C CA . ASP A 1 204 ? 11.002 -15.582 -10.155 1.00 96.44 204 ASP A CA 1
ATOM 1541 C C . ASP A 1 204 ? 11.274 -14.409 -11.108 1.00 96.44 204 ASP A C 1
ATOM 1543 O O . ASP A 1 204 ? 10.802 -14.416 -12.240 1.00 96.44 204 ASP A O 1
ATOM 1547 N N . ILE A 1 205 ? 12.078 -13.425 -10.688 1.00 96.88 205 ILE A N 1
ATOM 1548 C CA . ILE A 1 205 ? 12.443 -12.273 -11.528 1.00 96.88 205 ILE A CA 1
ATOM 1549 C C . ILE A 1 205 ? 13.574 -12.558 -12.525 1.00 96.88 205 ILE A C 1
ATOM 1551 O O . ILE A 1 205 ? 13.851 -11.725 -13.382 1.00 96.88 205 ILE A O 1
ATOM 1555 N N . SER A 1 206 ? 14.234 -13.717 -12.432 1.00 96.12 206 SER A N 1
ATOM 1556 C CA . SER A 1 206 ? 15.484 -14.015 -13.149 1.00 96.12 206 SER A CA 1
ATOM 1557 C C . SER A 1 206 ? 15.441 -13.752 -14.660 1.00 96.12 206 SER A C 1
ATOM 1559 O O . SER A 1 206 ? 16.427 -13.283 -15.221 1.00 96.12 206 SER A O 1
ATOM 1561 N N . SER A 1 207 ? 14.297 -13.979 -15.313 1.00 96.88 207 SER A N 1
ATOM 1562 C CA . SER A 1 207 ? 14.112 -13.726 -16.749 1.00 96.88 207 SER A CA 1
ATOM 1563 C C . SER A 1 207 ? 14.162 -12.248 -17.149 1.00 96.88 207 SER A C 1
ATOM 1565 O O . SER A 1 207 ? 14.334 -11.956 -18.326 1.00 96.88 207 SER A O 1
ATOM 1567 N N . TYR A 1 208 ? 13.992 -11.327 -16.199 1.00 97.44 208 TYR A N 1
ATOM 1568 C CA . TYR A 1 208 ? 13.996 -9.879 -16.427 1.00 97.44 208 TYR A CA 1
ATOM 1569 C C . TYR A 1 208 ? 15.322 -9.215 -16.037 1.00 97.44 208 TYR A C 1
ATOM 1571 O O . TYR A 1 208 ? 15.486 -8.017 -16.255 1.00 97.44 208 TYR A O 1
ATOM 1579 N N . CYS A 1 209 ? 16.269 -9.955 -15.448 1.00 95.81 209 CYS A N 1
ATOM 1580 C CA . CYS A 1 209 ? 17.510 -9.382 -14.923 1.00 95.81 209 CYS A CA 1
ATOM 1581 C C . CYS A 1 209 ? 18.315 -8.629 -15.988 1.00 95.81 209 CYS A C 1
ATOM 1583 O O . CYS A 1 209 ? 18.764 -7.520 -15.715 1.00 95.81 209 CYS A O 1
ATOM 1585 N N . ASP A 1 210 ? 18.462 -9.195 -17.188 1.00 96.56 210 ASP A N 1
ATOM 1586 C CA . ASP A 1 210 ? 19.212 -8.551 -18.273 1.00 96.56 210 ASP A CA 1
ATOM 1587 C C . ASP A 1 210 ? 18.537 -7.245 -18.718 1.00 96.56 210 ASP A C 1
ATOM 1589 O O . ASP A 1 210 ? 19.199 -6.225 -18.895 1.00 96.56 210 ASP A O 1
ATOM 1593 N N . GLU A 1 211 ? 17.207 -7.242 -18.829 1.00 96.38 211 GLU A N 1
ATOM 1594 C CA . GLU A 1 211 ? 16.430 -6.059 -19.210 1.00 96.38 211 GLU A CA 1
ATOM 1595 C C . GLU A 1 211 ? 16.537 -4.949 -18.154 1.00 96.38 211 GLU A C 1
ATOM 1597 O O . GLU A 1 211 ? 16.811 -3.795 -18.484 1.00 96.38 211 GLU A O 1
ATOM 1602 N N . ILE A 1 212 ? 16.406 -5.299 -16.870 1.00 96.38 212 ILE A N 1
ATOM 1603 C CA . ILE A 1 212 ? 16.542 -4.352 -15.754 1.00 96.38 212 ILE A CA 1
ATOM 1604 C C . ILE A 1 212 ? 17.985 -3.833 -15.649 1.00 96.38 212 ILE A C 1
ATOM 1606 O O . ILE A 1 212 ? 18.196 -2.650 -15.374 1.00 96.38 212 ILE A O 1
ATOM 1610 N N . LEU A 1 213 ? 18.989 -4.680 -15.893 1.00 95.31 213 LEU A N 1
ATOM 1611 C CA . LEU A 1 213 ? 20.393 -4.268 -15.915 1.00 95.31 213 LEU A CA 1
ATOM 1612 C C . LEU A 1 213 ? 20.656 -3.257 -17.037 1.00 95.31 213 LEU A C 1
ATOM 1614 O O . LEU A 1 213 ? 21.266 -2.219 -16.796 1.00 95.31 213 LEU A O 1
ATOM 1618 N N . HIS A 1 214 ? 20.176 -3.519 -18.251 1.00 94.00 214 HIS A N 1
ATOM 1619 C CA . HIS A 1 214 ? 20.315 -2.571 -19.356 1.00 94.00 214 HIS A CA 1
ATOM 1620 C C . HIS A 1 214 ? 19.632 -1.236 -19.054 1.00 94.00 214 HIS A C 1
ATOM 1622 O O . HIS A 1 214 ? 20.251 -0.186 -19.226 1.00 94.00 214 HIS A O 1
ATOM 1628 N N . LEU A 1 215 ? 18.406 -1.285 -18.530 1.00 93.38 215 LEU A N 1
ATOM 1629 C CA . LEU A 1 215 ? 17.643 -0.105 -18.132 1.00 93.38 215 LEU A CA 1
ATOM 1630 C C . LEU A 1 215 ? 18.376 0.726 -17.067 1.00 93.38 215 LEU A C 1
ATOM 1632 O O . LEU A 1 215 ? 18.486 1.943 -17.179 1.00 93.38 215 LEU A O 1
ATOM 1636 N N . THR A 1 216 ? 18.900 0.080 -16.025 1.00 92.25 216 THR A N 1
ATOM 1637 C CA . THR A 1 216 ? 19.629 0.774 -14.949 1.00 92.25 216 THR A CA 1
ATOM 1638 C C . THR A 1 216 ? 20.953 1.364 -15.429 1.00 92.25 216 THR A C 1
ATOM 1640 O O . THR A 1 216 ? 21.283 2.486 -15.049 1.00 92.25 216 THR A O 1
ATOM 1643 N N . LEU A 1 217 ? 21.690 0.663 -16.296 1.00 91.06 217 LEU A N 1
ATOM 1644 C CA . LEU A 1 217 ? 22.923 1.181 -16.894 1.00 91.06 217 LEU A CA 1
ATOM 1645 C C . LEU A 1 217 ? 22.668 2.395 -17.793 1.00 91.06 217 LEU A C 1
ATOM 1647 O O . LEU A 1 217 ? 23.493 3.303 -17.817 1.00 91.06 217 LEU A O 1
ATOM 1651 N N . GLU A 1 218 ? 21.548 2.432 -18.515 1.00 88.44 218 GLU A N 1
ATOM 1652 C CA . GLU A 1 218 ? 21.162 3.586 -19.331 1.00 88.44 218 GLU A CA 1
ATOM 1653 C C . GLU A 1 218 ? 20.992 4.845 -18.474 1.00 88.44 218 GLU A C 1
ATOM 1655 O O . GLU A 1 218 ? 21.596 5.874 -18.774 1.00 88.44 218 GLU A O 1
ATOM 1660 N N . TYR A 1 219 ? 20.265 4.750 -17.358 1.00 83.62 219 TYR A N 1
ATOM 1661 C CA . TYR A 1 219 ? 20.071 5.895 -16.464 1.00 83.62 219 TYR A CA 1
ATOM 1662 C C . TYR A 1 219 ? 21.303 6.250 -15.636 1.00 83.62 219 TYR A C 1
ATOM 1664 O O . TYR A 1 219 ? 21.474 7.411 -15.284 1.00 83.62 219 TYR A O 1
ATOM 1672 N N . LEU A 1 220 ? 22.198 5.297 -15.368 1.00 84.56 220 LEU A N 1
ATOM 1673 C CA . LEU A 1 220 ? 23.465 5.588 -14.692 1.00 84.56 220 LEU A CA 1
ATOM 1674 C C . LEU A 1 220 ? 24.420 6.417 -15.567 1.00 84.56 220 LEU A C 1
ATOM 1676 O O . LEU A 1 220 ? 25.293 7.104 -15.046 1.00 84.56 220 LEU A O 1
ATOM 1680 N N . ARG A 1 221 ? 24.270 6.351 -16.897 1.00 78.38 221 ARG A N 1
ATOM 1681 C CA . ARG A 1 221 ? 25.052 7.164 -17.844 1.00 78.38 221 ARG A CA 1
ATOM 1682 C C . ARG A 1 221 ? 24.598 8.621 -17.903 1.00 78.38 221 ARG A C 1
ATOM 1684 O O . ARG A 1 221 ? 25.296 9.426 -18.511 1.00 78.38 221 ARG A O 1
ATOM 1691 N N . TYR A 1 222 ? 23.449 8.950 -17.319 1.00 71.88 222 TYR A N 1
ATOM 1692 C CA . TYR A 1 222 ? 22.948 10.314 -17.270 1.00 71.88 222 TYR A CA 1
ATOM 1693 C C . TYR A 1 222 ? 23.700 11.102 -16.191 1.00 71.88 222 TYR A C 1
ATOM 1695 O O . TYR A 1 222 ? 23.504 10.875 -14.998 1.00 71.88 222 TYR A O 1
ATOM 1703 N N . ASP A 1 223 ? 24.567 12.022 -16.613 1.00 67.06 223 ASP A N 1
ATOM 1704 C CA . ASP A 1 223 ? 25.208 12.989 -15.725 1.00 67.06 223 ASP A CA 1
ATOM 1705 C C . ASP A 1 223 ? 24.469 14.337 -15.840 1.00 67.06 223 ASP A C 1
ATOM 1707 O O . ASP A 1 223 ? 24.628 15.037 -16.842 1.00 67.06 223 ASP A O 1
ATOM 1711 N N . PRO A 1 224 ? 23.656 14.731 -14.841 1.00 65.50 224 PRO A N 1
ATOM 1712 C CA . PRO A 1 224 ? 22.917 15.995 -14.868 1.00 65.50 224 PRO A CA 1
ATOM 1713 C C . PRO A 1 224 ? 23.821 17.238 -14.848 1.00 65.50 224 PRO A C 1
ATOM 1715 O O . PRO A 1 224 ? 23.335 18.341 -15.092 1.00 65.50 224 PRO A O 1
ATOM 1718 N N . ASN A 1 225 ? 25.118 17.080 -14.560 1.00 66.62 225 ASN A N 1
ATOM 1719 C CA . ASN A 1 225 ? 26.113 18.151 -14.608 1.00 66.62 225 ASN A CA 1
ATOM 1720 C C . ASN A 1 225 ? 26.952 18.131 -15.895 1.00 66.62 225 ASN A C 1
ATOM 1722 O O . ASN A 1 225 ? 27.857 18.958 -16.036 1.00 66.62 225 ASN A O 1
ATOM 1726 N N . PHE A 1 226 ? 26.684 17.215 -16.828 1.00 68.81 226 PHE A N 1
ATOM 1727 C CA . PHE A 1 226 ? 27.394 17.151 -18.098 1.00 68.81 226 PHE A CA 1
ATOM 1728 C C . PHE A 1 226 ? 26.928 18.279 -19.020 1.00 68.81 226 PHE A C 1
ATOM 1730 O O . PHE A 1 226 ? 25.913 18.193 -19.709 1.00 68.81 226 PHE A O 1
ATOM 1737 N N . THR A 1 227 ? 27.667 19.384 -19.005 1.00 61.97 227 THR A N 1
ATOM 1738 C CA . THR A 1 227 ? 27.472 20.495 -19.933 1.00 61.97 227 THR A CA 1
ATOM 1739 C C . THR A 1 227 ? 28.253 20.218 -21.216 1.00 61.97 227 THR A C 1
ATOM 1741 O O . THR A 1 227 ? 29.433 20.549 -21.297 1.00 61.97 227 THR A O 1
ATOM 1744 N N . ASP A 1 228 ? 27.591 19.670 -22.236 1.00 59.66 228 ASP A N 1
ATOM 1745 C CA . ASP A 1 228 ? 28.143 19.523 -23.601 1.00 59.66 228 ASP A CA 1
ATOM 1746 C C . ASP A 1 228 ? 28.504 20.878 -24.265 1.00 59.66 228 ASP A C 1
ATOM 1748 O O . ASP A 1 228 ? 29.099 20.917 -25.335 1.00 59.66 228 ASP A O 1
ATOM 1752 N N . ASN A 1 229 ? 28.192 22.008 -23.618 1.00 52.88 229 ASN A N 1
ATOM 1753 C CA . ASN A 1 229 ? 28.521 23.368 -24.056 1.00 52.88 229 ASN A CA 1
ATOM 1754 C C . ASN A 1 229 ? 29.888 23.871 -23.555 1.00 52.88 229 ASN A C 1
ATOM 1756 O O . ASN A 1 229 ? 30.051 25.057 -23.272 1.00 52.88 229 ASN A O 1
ATOM 1760 N N . MET A 1 230 ? 30.895 23.004 -23.490 1.00 53.16 230 MET A N 1
ATOM 1761 C CA . MET A 1 230 ? 32.250 23.486 -23.758 1.00 53.16 230 MET A CA 1
ATOM 1762 C C . MET A 1 230 ? 32.378 23.529 -25.283 1.00 53.16 230 MET A C 1
ATOM 1764 O O . MET A 1 230 ? 33.015 22.664 -25.879 1.00 53.16 230 MET A O 1
ATOM 1768 N N . GLU A 1 231 ? 31.714 24.507 -25.921 1.00 51.09 231 GLU A N 1
ATOM 1769 C CA . GLU A 1 231 ? 32.233 25.020 -27.188 1.00 51.09 231 GLU A CA 1
ATOM 1770 C C . GLU A 1 231 ? 33.705 25.297 -26.895 1.00 51.09 231 GLU A C 1
ATOM 1772 O O . GLU A 1 231 ? 34.016 26.100 -26.015 1.00 51.09 231 GLU A O 1
ATOM 1777 N N . GLU A 1 232 ? 34.595 24.512 -27.506 1.00 51.06 232 GLU A N 1
ATOM 1778 C CA . GLU A 1 232 ? 36.020 24.779 -27.473 1.00 51.06 232 GLU A CA 1
ATOM 1779 C C . GLU A 1 232 ? 36.168 26.255 -27.832 1.00 51.06 232 GLU A C 1
ATOM 1781 O O . GLU A 1 232 ? 35.888 26.643 -28.968 1.00 51.06 232 GLU A O 1
ATOM 1786 N N . ASP A 1 233 ? 36.550 27.081 -26.855 1.00 50.62 233 ASP A N 1
ATOM 1787 C CA . ASP A 1 233 ? 37.147 28.380 -27.108 1.00 50.62 233 ASP A CA 1
ATOM 1788 C C . ASP A 1 233 ? 38.366 28.081 -27.990 1.00 50.62 233 ASP A C 1
ATOM 1790 O O . ASP A 1 233 ? 39.474 27.828 -27.510 1.00 50.62 233 ASP A O 1
ATOM 1794 N N . THR A 1 234 ? 38.147 28.034 -29.305 1.00 51.03 234 THR A N 1
ATOM 1795 C CA . THR A 1 234 ? 39.179 28.158 -30.322 1.00 51.03 234 THR A CA 1
ATOM 1796 C C . THR A 1 234 ? 39.708 29.574 -30.191 1.00 51.03 234 THR A C 1
ATOM 1798 O O . THR A 1 234 ? 39.339 30.471 -30.949 1.00 51.03 234 THR A O 1
ATOM 1801 N N . ASP A 1 235 ? 40.517 29.780 -29.156 1.00 46.00 235 ASP A N 1
ATOM 1802 C CA . ASP A 1 235 ? 41.275 30.992 -28.943 1.00 46.00 235 ASP A CA 1
ATOM 1803 C C . ASP A 1 235 ? 42.395 30.967 -29.985 1.00 46.00 235 ASP A C 1
ATOM 1805 O O . ASP A 1 235 ? 43.437 30.321 -29.847 1.00 46.00 235 ASP A O 1
ATOM 1809 N N . ASP A 1 236 ? 42.072 31.608 -31.103 1.00 50.72 236 ASP A N 1
ATOM 1810 C CA . ASP A 1 236 ? 42.938 31.996 -32.199 1.00 50.72 236 ASP A CA 1
ATOM 1811 C C . ASP A 1 236 ? 44.208 32.666 -31.647 1.00 50.72 236 ASP A C 1
ATOM 1813 O O . ASP A 1 236 ? 44.268 33.865 -31.363 1.00 50.72 236 ASP A O 1
ATOM 1817 N N . LYS A 1 237 ? 45.244 31.855 -31.437 1.00 41.34 237 LYS A N 1
ATOM 1818 C CA . LYS A 1 237 ? 46.607 32.301 -31.150 1.00 41.34 237 LYS A CA 1
ATOM 1819 C C . LYS A 1 237 ? 47.522 31.710 -32.204 1.00 41.34 237 LYS A C 1
ATOM 1821 O O . LYS A 1 237 ? 48.280 30.774 -31.966 1.00 41.34 237 LYS A O 1
ATOM 1826 N N . SER A 1 238 ? 47.453 32.324 -33.377 1.00 44.47 238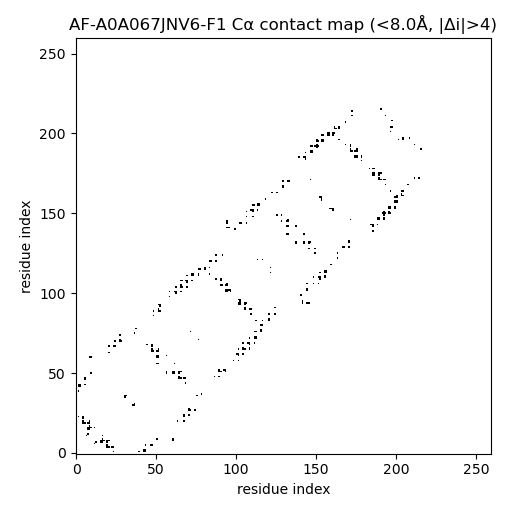 SER A N 1
ATOM 1827 C CA . SER A 1 238 ? 48.562 32.426 -34.314 1.00 44.47 238 SER A CA 1
ATOM 1828 C C . SER A 1 238 ? 49.882 32.696 -33.576 1.00 44.47 238 SER A C 1
ATOM 1830 O O . SER A 1 238 ? 50.091 33.802 -33.076 1.00 44.47 238 SER A O 1
ATOM 1832 N N . HIS A 1 239 ? 50.776 31.713 -33.533 1.00 37.00 239 HIS A N 1
ATOM 1833 C CA . HIS A 1 239 ? 52.214 31.951 -33.482 1.00 37.00 239 HIS A CA 1
ATOM 1834 C C . HIS A 1 239 ? 52.920 30.866 -34.295 1.00 37.00 239 HIS A C 1
ATOM 1836 O O . HIS A 1 239 ? 52.996 29.704 -33.904 1.00 37.00 239 HIS A O 1
ATOM 1842 N N . GLU A 1 240 ? 53.355 31.296 -35.474 1.00 37.59 240 GLU A N 1
ATOM 1843 C CA . GLU A 1 240 ? 54.266 30.619 -36.385 1.00 37.59 240 GLU A CA 1
ATOM 1844 C C . GLU A 1 240 ? 55.659 30.441 -35.752 1.00 37.59 240 GLU A C 1
ATOM 1846 O O . GLU A 1 240 ? 56.134 31.347 -35.066 1.00 37.59 240 GLU A O 1
ATOM 1851 N N . GLU A 1 241 ? 56.274 29.296 -36.090 1.00 35.19 241 GLU A N 1
ATOM 1852 C CA . GLU A 1 241 ? 57.722 28.993 -36.159 1.00 35.19 241 GLU A CA 1
ATOM 1853 C C . GLU A 1 241 ? 58.470 28.894 -34.801 1.00 35.19 241 GLU A C 1
ATOM 1855 O O . GLU A 1 241 ? 58.334 29.731 -33.921 1.00 35.19 241 GLU A O 1
ATOM 1860 N N . GLU A 1 242 ? 59.249 27.851 -34.489 1.00 33.81 242 GLU A N 1
ATOM 1861 C CA . GLU A 1 242 ? 60.258 27.163 -35.303 1.00 33.81 242 GLU A CA 1
ATOM 1862 C C . GLU A 1 242 ? 60.394 25.659 -34.964 1.00 33.81 242 GLU A C 1
ATOM 1864 O O . GLU A 1 242 ? 60.015 25.172 -33.898 1.00 33.81 242 GLU A O 1
ATOM 1869 N N . GLU A 1 243 ? 60.950 24.955 -35.947 1.00 35.59 243 GLU A N 1
ATOM 1870 C CA . GLU A 1 243 ? 61.319 23.545 -36.042 1.00 35.59 243 GLU A CA 1
ATOM 1871 C C . GLU A 1 243 ? 62.203 23.039 -34.886 1.00 35.59 243 GLU A C 1
ATOM 1873 O O . GLU A 1 243 ? 63.130 23.722 -34.475 1.00 35.59 243 GLU A O 1
ATOM 1878 N N . ASP A 1 244 ? 61.981 21.796 -34.440 1.00 37.53 244 ASP A N 1
ATOM 1879 C CA . ASP A 1 244 ? 63.086 20.855 -34.203 1.00 37.53 244 ASP A CA 1
ATOM 1880 C C . ASP A 1 244 ? 62.570 19.406 -34.127 1.00 37.53 244 ASP A C 1
ATOM 1882 O O . ASP A 1 244 ? 61.994 18.916 -33.151 1.00 37.53 244 ASP A O 1
ATOM 1886 N N . GLU A 1 245 ? 62.773 18.726 -35.249 1.00 40.94 245 GLU A N 1
ATOM 1887 C CA . GLU A 1 245 ? 62.683 17.290 -35.464 1.00 40.94 245 GLU A CA 1
ATOM 1888 C C . GLU A 1 245 ? 63.756 16.555 -34.627 1.00 40.94 245 GLU A C 1
ATOM 1890 O O . GLU A 1 245 ? 64.854 17.071 -34.465 1.00 40.94 245 GLU A O 1
ATOM 1895 N N . TYR A 1 246 ? 63.445 15.331 -34.162 1.00 39.25 246 TYR A N 1
ATOM 1896 C CA . TYR A 1 246 ? 64.276 14.320 -33.456 1.00 39.25 246 TYR A CA 1
ATOM 1897 C C . TYR A 1 246 ? 63.854 14.024 -32.006 1.00 39.25 246 TYR A C 1
ATOM 1899 O O . TYR A 1 246 ? 64.454 14.529 -31.072 1.00 39.25 246 TYR A O 1
ATOM 1907 N N . VAL A 1 247 ? 62.915 13.085 -31.815 1.00 39.38 247 VAL A N 1
ATOM 1908 C CA . VAL A 1 247 ? 63.170 11.765 -31.181 1.00 39.38 247 VAL A CA 1
ATOM 1909 C C . VAL A 1 247 ? 62.026 10.826 -31.594 1.00 39.38 247 VAL A C 1
ATOM 1911 O O . VAL A 1 247 ? 61.071 10.579 -30.861 1.00 39.38 247 VAL A O 1
ATOM 1914 N N . PHE A 1 248 ? 62.134 10.268 -32.798 1.00 35.09 248 PHE A N 1
ATOM 1915 C CA . PHE A 1 248 ? 61.513 8.981 -33.094 1.00 35.09 248 PHE A CA 1
ATOM 1916 C C . PHE A 1 248 ? 62.350 7.897 -32.390 1.00 35.09 248 PHE A C 1
ATOM 1918 O O . PHE A 1 248 ? 63.576 7.987 -32.349 1.00 35.09 248 PHE A O 1
ATOM 1925 N N . CYS A 1 249 ? 61.699 6.842 -31.901 1.00 46.47 249 CYS A N 1
ATOM 1926 C CA . CYS A 1 249 ? 62.333 5.577 -31.505 1.00 46.47 249 CYS A CA 1
ATOM 1927 C C . CYS A 1 249 ? 63.019 5.509 -30.117 1.00 46.47 249 CYS A C 1
ATOM 1929 O O . CYS A 1 249 ? 64.241 5.457 -29.990 1.00 46.47 249 CYS A O 1
ATOM 1931 N N . LYS A 1 250 ? 62.217 5.378 -29.047 1.00 41.56 250 LYS A N 1
ATOM 1932 C CA . LYS A 1 250 ? 62.686 4.678 -27.827 1.00 41.56 250 LYS A CA 1
ATOM 1933 C C . LYS A 1 250 ? 61.617 3.920 -27.032 1.00 41.56 250 LYS A C 1
ATOM 1935 O O . LYS A 1 250 ? 61.963 3.068 -26.224 1.00 41.56 250 LYS A O 1
ATOM 1940 N N . VAL A 1 251 ? 60.327 4.172 -27.267 1.00 41.81 251 VAL A N 1
ATOM 1941 C CA . VAL A 1 251 ? 59.253 3.493 -26.512 1.00 41.81 251 VAL A CA 1
ATOM 1942 C C . VAL A 1 251 ? 58.815 2.174 -27.169 1.00 41.81 251 VAL A C 1
ATOM 1944 O O . VAL A 1 251 ? 58.462 1.234 -26.466 1.00 41.81 251 VAL A O 1
ATOM 1947 N N . CYS A 1 252 ? 58.937 2.032 -28.496 1.00 40.28 252 CYS A N 1
ATOM 1948 C CA . CYS A 1 252 ? 58.567 0.789 -29.192 1.00 40.28 252 CYS A CA 1
ATOM 1949 C C . CYS A 1 252 ? 59.623 -0.336 -29.112 1.00 40.28 252 CYS A C 1
ATOM 1951 O O . CYS A 1 252 ? 59.281 -1.493 -29.332 1.00 40.28 252 CYS A O 1
ATOM 1953 N N . GLU A 1 253 ? 60.879 -0.044 -28.748 1.00 45.47 253 GLU A N 1
ATOM 1954 C CA . GLU A 1 253 ? 61.928 -1.073 -28.583 1.00 45.47 253 GLU A CA 1
ATOM 1955 C C . GLU A 1 253 ? 62.000 -1.668 -27.166 1.00 45.47 253 GLU A C 1
ATOM 1957 O O . GLU A 1 253 ? 62.554 -2.750 -26.986 1.00 45.47 253 GLU A O 1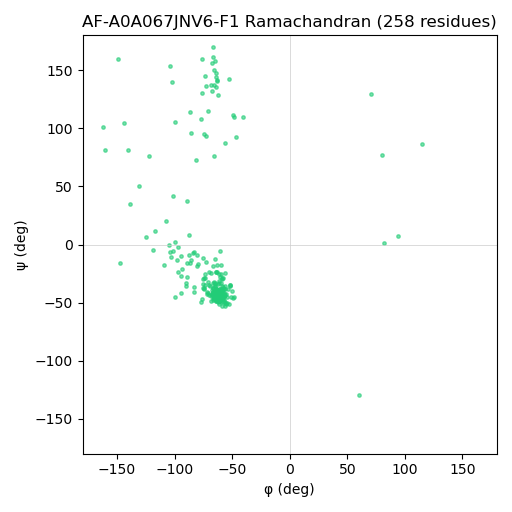
ATOM 1962 N N . LEU A 1 254 ? 61.395 -1.025 -26.158 1.00 46.47 254 LEU A N 1
ATOM 1963 C CA . LEU A 1 254 ? 61.407 -1.523 -24.774 1.00 46.47 254 LEU A CA 1
ATOM 1964 C C . LEU A 1 254 ? 60.261 -2.496 -24.445 1.00 46.47 254 LEU A C 1
ATOM 1966 O O . LEU A 1 254 ? 60.299 -3.136 -23.399 1.00 46.47 254 LEU A O 1
ATOM 1970 N N . MET A 1 255 ? 59.280 -2.665 -25.337 1.00 47.06 255 MET A N 1
ATOM 1971 C CA . MET A 1 255 ? 58.125 -3.558 -25.129 1.00 47.06 255 MET A CA 1
ATOM 1972 C C . MET A 1 255 ? 58.189 -4.868 -25.937 1.00 47.06 255 MET A C 1
ATOM 1974 O O . MET A 1 255 ? 57.301 -5.700 -25.800 1.00 47.06 255 MET A O 1
ATOM 1978 N N . ASN A 1 256 ? 59.238 -5.086 -26.744 1.00 52.78 256 ASN A N 1
ATOM 1979 C CA . ASN A 1 256 ? 59.357 -6.262 -27.622 1.00 52.78 256 ASN A CA 1
ATOM 1980 C C . ASN A 1 256 ? 60.545 -7.195 -27.309 1.00 52.78 256 ASN A C 1
ATOM 1982 O O . ASN A 1 256 ? 60.829 -8.087 -28.101 1.00 52.78 256 ASN A O 1
ATOM 1986 N N . ASN A 1 257 ? 61.229 -7.032 -26.166 1.00 52.09 257 ASN A N 1
ATOM 1987 C CA . ASN A 1 257 ? 62.364 -7.890 -25.777 1.00 52.09 257 ASN A CA 1
ATOM 1988 C C . ASN A 1 257 ? 62.405 -8.285 -24.284 1.00 52.09 257 ASN A C 1
ATOM 1990 O O . ASN A 1 257 ? 63.474 -8.476 -23.709 1.00 52.09 257 ASN A O 1
ATOM 1994 N N . ALA A 1 258 ? 61.240 -8.482 -23.663 1.00 39.62 258 ALA A N 1
ATOM 1995 C CA . ALA A 1 258 ? 61.130 -9.244 -22.416 1.00 39.62 258 ALA A CA 1
ATOM 1996 C C . ALA A 1 258 ? 59.853 -10.107 -22.444 1.00 39.62 258 ALA A C 1
ATOM 1998 O O . ALA A 1 258 ? 58.799 -9.729 -21.951 1.00 39.62 258 ALA A O 1
ATOM 1999 N N . CYS A 1 259 ? 59.976 -11.247 -23.116 1.00 32.22 259 CYS A N 1
ATOM 2000 C CA . CYS A 1 259 ? 59.106 -12.427 -23.080 1.00 32.22 259 CYS A CA 1
ATOM 2001 C C . CYS A 1 259 ? 59.855 -13.487 -22.241 1.00 32.22 259 CYS A C 1
ATOM 2003 O O . CYS A 1 259 ? 61.091 -13.458 -22.311 1.00 32.22 259 CYS A O 1
ATOM 2005 N N . PRO A 1 260 ? 59.256 -14.473 -21.547 1.00 40.38 260 PRO A N 1
ATOM 2006 C CA . PRO A 1 260 ? 57.908 -14.649 -20.992 1.00 40.38 260 PRO A CA 1
ATOM 2007 C C . PRO A 1 260 ? 57.790 -14.236 -19.507 1.00 40.38 260 PRO A C 1
ATOM 2009 O O . PRO A 1 260 ? 58.831 -13.977 -18.861 1.00 40.38 260 PRO A O 1
#

pLDDT: mean 87.49, std 17.7, range [32.22, 98.38]

Nearest PDB structures (foldseek):
  6xte-assembly1_A  TM=7.581E-01  e=2.515E-04  Homo sapiens
  4zj7-assembly1_A  TM=7.338E-01  e=7.328E-04  Saccharomyces cerevisiae S288C
  5h2v-assembly1_A  TM=7.348E-01  e=8.695E-04  Saccharomyces cerevisiae S288C
  3w3x-assembly1_A  TM=7.155E-01  e=8.695E-04  Saccharomyces cerevisiae
  3w3y-assembly1_A  TM=7.124E-01  e=8.695E-04  Saccharomyces cerevisiae S288C